Protein AF-A0A954UYA7-F1 (afdb_monomer_lite)

Secondary structure (DSSP, 8-state):
--TT--HHHHHHTTHHHHHHHHHHHHHHHHHHS-EEPPPSSSTTTTTSPPPHHHHHHHHHHHHHHHHHHHHHHHHH-S--TTS-HHHHHHHHHHHHHHHHHHHHHSPSTTS--HHHHHHHHHHT--EETT--EET-S----------S--HHHHHHHTTTT-PPEE----THHHHT--TTT-SSSSHHHHHHHHHHHHHHHHHHHHHHS-SS-------------------------------------TTS-TTBTBSTTSPPTT-TTSHHHHHHHHHHHHHHHHHTT--HHHHHHHHHHHHHHHT--TTTHHHHHHHHHHHHHHHHHH-GGGHHHHHHHHHHHHHHHHS----

pLDDT: mean 75.72, std 20.01, range [25.89, 97.38]

Structure (mmCIF, N/CA/C/O backbone):
data_AF-A0A954UYA7-F1
#
_entry.id   AF-A0A954UYA7-F1
#
loop_
_atom_site.group_PDB
_atom_site.id
_atom_site.type_symbol
_atom_site.label_atom_id
_atom_site.label_alt_id
_atom_site.label_comp_id
_atom_site.label_asym_id
_atom_site.label_entity_id
_atom_site.label_seq_id
_atom_site.pdbx_PDB_ins_code
_atom_site.Cartn_x
_atom_site.Cartn_y
_atom_site.Cartn_z
_atom_site.occupancy
_atom_site.B_iso_or_equiv
_atom_site.auth_seq_id
_atom_site.auth_comp_id
_atom_site.auth_asym_id
_atom_site.auth_atom_id
_atom_site.pdbx_PDB_model_num
ATOM 1 N N . ASP A 1 1 ? -13.187 -12.655 29.695 1.00 50.75 1 ASP A N 1
ATOM 2 C CA . ASP A 1 1 ? -12.572 -12.948 28.389 1.00 50.75 1 ASP A CA 1
ATOM 3 C C . ASP A 1 1 ? -11.067 -12.752 28.284 1.00 50.75 1 ASP A C 1
ATOM 5 O O . ASP A 1 1 ? -10.426 -13.686 27.843 1.00 50.75 1 ASP A O 1
ATOM 9 N N . LEU A 1 2 ? -10.434 -11.668 28.748 1.00 41.78 2 LEU A N 1
ATOM 10 C CA . LEU A 1 2 ? -8.983 -11.470 28.507 1.00 41.78 2 LEU A CA 1
ATOM 11 C C . LEU A 1 2 ? -8.014 -12.214 29.459 1.00 41.78 2 LEU A C 1
ATOM 13 O O . LEU A 1 2 ? -6.817 -11.950 29.445 1.00 41.78 2 LEU A O 1
ATOM 17 N N . ALA A 1 3 ? -8.502 -13.109 30.327 1.00 51.53 3 ALA A N 1
ATOM 18 C CA . ALA A 1 3 ? -7.691 -13.875 31.293 1.00 51.53 3 ALA A CA 1
ATOM 19 C C . ALA A 1 3 ? -6.676 -13.048 32.131 1.00 51.53 3 ALA A C 1
ATOM 21 O O . ALA A 1 3 ? -5.640 -13.561 32.545 1.00 51.53 3 ALA A O 1
ATOM 22 N N . GLY A 1 4 ? -6.962 -11.764 32.387 1.00 53.38 4 GLY A N 1
ATOM 23 C CA . GLY A 1 4 ? -6.074 -10.855 33.127 1.00 53.38 4 GLY A CA 1
ATOM 24 C C . GLY A 1 4 ? -4.953 -10.216 32.298 1.00 53.38 4 GLY A C 1
ATOM 25 O O . GLY A 1 4 ? -4.153 -9.468 32.853 1.00 53.38 4 GLY A O 1
ATOM 26 N N . ARG A 1 5 ? -4.896 -10.474 30.986 1.00 54.62 5 ARG A N 1
ATOM 27 C CA . ARG A 1 5 ? -3.982 -9.805 30.055 1.00 54.62 5 ARG A CA 1
ATOM 28 C C . ARG A 1 5 ? -4.578 -8.488 29.581 1.00 54.62 5 ARG A C 1
ATOM 30 O O . ARG A 1 5 ? -5.784 -8.386 29.356 1.00 54.62 5 ARG A O 1
ATOM 37 N N . MET A 1 6 ? -3.723 -7.488 29.390 1.00 55.72 6 MET A N 1
ATOM 38 C CA . MET A 1 6 ? -4.142 -6.268 28.701 1.00 55.72 6 MET A CA 1
ATOM 39 C C . MET A 1 6 ? -4.427 -6.598 27.232 1.00 55.72 6 MET A C 1
ATOM 41 O O . MET A 1 6 ? -3.701 -7.429 26.678 1.00 55.72 6 MET A O 1
ATOM 45 N N . PRO A 1 7 ? -5.409 -5.941 26.582 1.00 57.28 7 PRO A N 1
ATOM 46 C CA . PRO A 1 7 ? -5.615 -6.049 25.141 1.00 57.28 7 PRO A CA 1
ATOM 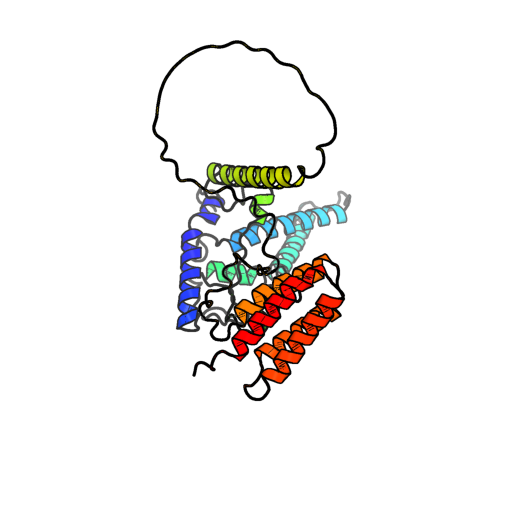47 C C . PRO A 1 7 ? -4.283 -5.974 24.396 1.00 57.28 7 PRO A C 1
ATOM 49 O O . PRO A 1 7 ? -3.926 -6.932 23.732 1.00 57.28 7 PRO A O 1
ATOM 52 N N . ARG A 1 8 ? -3.428 -4.985 24.694 1.00 65.69 8 ARG A N 1
ATOM 53 C CA . ARG A 1 8 ? -2.076 -4.860 24.121 1.00 65.69 8 ARG A CA 1
ATOM 54 C C . ARG A 1 8 ? -1.219 -6.133 24.197 1.00 65.69 8 ARG A C 1
ATOM 56 O O . ARG A 1 8 ? -0.513 -6.473 23.261 1.00 65.69 8 ARG A O 1
ATOM 63 N N . GLN A 1 9 ? -1.271 -6.875 25.299 1.00 63.69 9 GLN A N 1
ATOM 64 C CA . GLN A 1 9 ? -0.491 -8.109 25.428 1.00 63.69 9 GLN A CA 1
ATOM 65 C C . GLN A 1 9 ? -1.028 -9.218 24.521 1.00 63.69 9 GLN A C 1
ATOM 67 O O . GLN A 1 9 ? -0.264 -10.097 24.133 1.00 63.69 9 GLN A O 1
ATOM 72 N N . LEU A 1 10 ? -2.329 -9.222 24.224 1.00 62.00 10 LEU A N 1
ATOM 73 C CA . LEU A 1 10 ? -2.975 -10.102 23.243 1.00 62.00 10 LEU A CA 1
ATOM 74 C C . LEU A 1 10 ? -2.777 -9.600 21.805 1.00 62.00 10 LEU A C 1
ATOM 76 O O . LEU A 1 10 ? -2.630 -10.420 20.906 1.00 62.00 10 LEU A O 1
ATOM 80 N N . LEU A 1 11 ? -2.707 -8.281 21.619 1.00 64.50 11 LEU A N 1
ATOM 81 C CA . LEU A 1 11 ? -2.553 -7.609 20.330 1.00 64.50 11 LEU A CA 1
ATOM 82 C C . LEU A 1 11 ? -1.103 -7.652 19.809 1.00 64.50 11 LEU A C 1
ATOM 84 O O . LEU A 1 11 ? -0.895 -7.994 18.658 1.00 64.50 11 LEU A O 1
ATOM 88 N N . HIS A 1 12 ? -0.096 -7.399 20.657 1.00 66.25 12 HIS A N 1
ATOM 89 C CA . HIS A 1 12 ? 1.300 -7.187 20.226 1.00 66.25 12 HIS A CA 1
ATOM 90 C C . HIS A 1 12 ? 2.279 -8.294 20.638 1.00 66.25 12 HIS A C 1
ATOM 92 O O . HIS A 1 12 ? 3.410 -8.331 20.164 1.00 66.25 12 HIS A O 1
ATOM 98 N N . GLY A 1 13 ? 1.876 -9.223 21.514 1.00 67.75 13 GLY A N 1
ATOM 99 C CA . GLY A 1 13 ? 2.799 -10.189 22.131 1.00 67.75 13 GLY A CA 1
ATOM 100 C C . GLY A 1 13 ? 3.514 -11.142 21.161 1.00 67.75 13 GLY A C 1
ATOM 101 O O . GLY A 1 13 ? 4.443 -11.831 21.577 1.00 67.75 13 GLY A O 1
ATOM 102 N N . ALA A 1 14 ? 3.088 -11.204 19.897 1.00 73.50 14 ALA A N 1
ATOM 103 C CA . ALA A 1 14 ? 3.736 -11.993 18.853 1.00 73.50 14 ALA A CA 1
ATOM 104 C C . ALA A 1 14 ? 3.736 -11.294 17.481 1.00 73.50 14 ALA A C 1
ATOM 106 O O . ALA A 1 14 ? 3.726 -11.989 16.463 1.00 73.50 14 ALA A O 1
ATOM 107 N N . VAL A 1 15 ? 3.732 -9.955 17.438 1.00 76.50 15 VAL A N 1
ATOM 108 C CA . VAL A 1 15 ? 3.798 -9.199 16.170 1.00 76.50 15 VAL A CA 1
ATOM 109 C C . VAL A 1 15 ? 5.073 -9.558 15.409 1.00 76.50 15 VAL A C 1
ATOM 111 O O . VAL A 1 15 ? 4.968 -10.110 14.323 1.00 76.50 15 VAL A O 1
ATOM 114 N N . ASP A 1 16 ? 6.251 -9.453 16.032 1.00 78.06 16 ASP A N 1
ATOM 115 C CA . ASP A 1 16 ? 7.527 -9.815 15.388 1.00 78.06 16 ASP A CA 1
ATOM 116 C C . ASP A 1 16 ? 7.559 -11.256 14.862 1.00 78.06 16 ASP A C 1
ATOM 118 O O . ASP A 1 16 ? 8.147 -11.560 13.825 1.00 78.06 16 ASP A O 1
ATOM 122 N N . TRP A 1 17 ? 6.953 -12.185 15.604 1.00 83.62 17 TRP A N 1
ATOM 123 C CA . TRP A 1 17 ? 6.864 -13.578 15.177 1.00 83.62 17 TRP A CA 1
ATOM 124 C C . TRP A 1 17 ? 5.920 -13.740 13.982 1.00 83.62 17 TRP A C 1
ATOM 126 O O . TRP A 1 17 ? 6.235 -14.491 13.059 1.00 83.62 17 TRP A O 1
ATOM 136 N N . SER A 1 18 ? 4.789 -13.033 13.988 1.00 83.94 18 SER A N 1
ATOM 137 C CA . SER A 1 18 ? 3.817 -13.043 12.894 1.00 83.94 18 SER A CA 1
ATOM 138 C C . SER A 1 18 ? 4.427 -12.441 11.629 1.00 83.94 18 SER A C 1
ATOM 140 O O . SER A 1 18 ? 4.369 -13.081 10.579 1.00 83.94 18 SER A O 1
ATOM 142 N N . ASP A 1 19 ? 5.100 -11.296 11.758 1.00 84.44 19 ASP A N 1
ATOM 143 C CA . ASP A 1 19 ? 5.785 -10.592 10.672 1.00 84.44 19 ASP A CA 1
ATOM 144 C C . ASP A 1 19 ? 6.860 -11.490 10.043 1.00 84.44 19 ASP A C 1
ATOM 146 O O . ASP A 1 19 ? 6.887 -11.663 8.828 1.00 84.44 19 ASP A O 1
ATOM 150 N N . ARG A 1 20 ? 7.668 -12.189 10.854 1.00 87.44 20 ARG A N 1
ATOM 151 C CA . ARG A 1 20 ? 8.670 -13.149 10.349 1.00 87.44 20 ARG A CA 1
ATOM 152 C C . ARG A 1 20 ? 8.070 -14.338 9.602 1.00 87.44 20 ARG A C 1
ATOM 154 O O . ARG A 1 20 ? 8.695 -14.861 8.680 1.00 87.44 20 ARG A O 1
ATOM 161 N N . ILE A 1 21 ? 6.891 -14.822 10.001 1.00 89.19 21 ILE A N 1
ATOM 162 C CA . ILE A 1 21 ? 6.213 -15.896 9.255 1.00 89.19 21 ILE A CA 1
ATOM 163 C C . ILE A 1 21 ? 5.724 -15.370 7.910 1.00 89.19 21 ILE A C 1
ATOM 165 O O . ILE A 1 21 ? 5.899 -16.053 6.900 1.00 89.19 21 ILE A O 1
ATOM 169 N N . ILE A 1 22 ? 5.140 -14.172 7.896 1.00 90.38 22 ILE A N 1
ATOM 170 C CA . ILE A 1 22 ? 4.670 -13.517 6.675 1.00 90.38 22 ILE A CA 1
ATOM 171 C C . ILE A 1 22 ? 5.853 -13.259 5.731 1.00 90.38 22 ILE A C 1
ATOM 173 O O .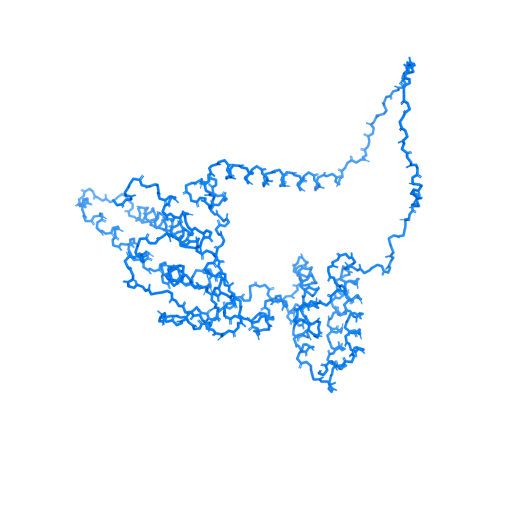 ILE A 1 22 ? 5.792 -13.647 4.568 1.00 90.38 22 ILE A O 1
ATOM 177 N N . GLU A 1 23 ? 6.969 -12.729 6.228 1.00 89.69 23 GLU A N 1
ATOM 178 C CA . GLU A 1 23 ? 8.210 -12.542 5.464 1.00 89.69 23 GLU A CA 1
ATOM 179 C C . GLU A 1 23 ? 8.740 -13.878 4.911 1.00 89.69 23 GLU A C 1
ATOM 181 O O . GLU A 1 23 ? 9.060 -14.007 3.728 1.00 89.69 23 GLU A O 1
ATOM 186 N N . GLY A 1 24 ? 8.752 -14.937 5.728 1.00 90.56 24 GLY A N 1
ATOM 187 C CA . GLY A 1 24 ? 9.129 -16.279 5.279 1.00 90.56 24 GLY A CA 1
ATOM 188 C C . GLY A 1 24 ? 8.231 -16.820 4.157 1.00 90.56 24 GLY A C 1
ATOM 189 O O . GLY A 1 24 ? 8.709 -17.501 3.246 1.00 90.56 24 GLY A O 1
ATOM 190 N N . GLN A 1 25 ? 6.937 -16.498 4.190 1.00 91.88 25 GLN A N 1
ATOM 191 C CA . GLN A 1 25 ? 5.976 -16.829 3.135 1.00 91.88 25 GLN A CA 1
ATOM 192 C C . GLN A 1 25 ? 6.249 -16.042 1.848 1.00 91.88 25 GLN A C 1
ATOM 194 O O . GLN A 1 25 ? 6.237 -16.643 0.775 1.00 91.88 25 GLN A O 1
ATOM 199 N N . GLN A 1 26 ? 6.564 -14.746 1.948 1.00 90.94 26 GLN A N 1
ATOM 200 C CA . GLN A 1 26 ? 6.975 -13.918 0.807 1.00 90.94 26 GLN A CA 1
ATOM 201 C C . GLN A 1 26 ? 8.235 -14.493 0.148 1.00 90.94 26 GLN A C 1
ATOM 203 O O . GLN A 1 26 ? 8.253 -14.748 -1.057 1.00 90.94 26 GLN A O 1
ATOM 208 N N . HIS A 1 27 ? 9.259 -14.821 0.943 1.00 88.75 27 HIS A N 1
ATOM 209 C CA . HIS A 1 27 ? 10.464 -15.480 0.440 1.00 88.75 27 HIS A CA 1
ATOM 210 C C . HIS A 1 27 ? 10.151 -16.801 -0.259 1.00 88.75 27 HIS A C 1
ATOM 212 O O . HIS A 1 27 ? 10.642 -17.043 -1.359 1.00 88.75 27 HIS A O 1
ATOM 218 N N . ARG A 1 28 ? 9.315 -17.657 0.340 1.00 87.81 28 ARG A N 1
ATOM 219 C CA . ARG A 1 28 ? 8.910 -18.925 -0.281 1.00 87.81 28 ARG A CA 1
ATOM 220 C C . ARG A 1 28 ? 8.178 -18.702 -1.602 1.00 87.81 28 ARG A C 1
ATOM 222 O O . ARG A 1 28 ? 8.423 -19.450 -2.552 1.00 87.81 28 ARG A O 1
ATOM 229 N N . PHE A 1 29 ? 7.310 -17.698 -1.674 1.00 89.81 29 PHE A N 1
ATOM 230 C CA . PHE A 1 29 ? 6.580 -17.363 -2.890 1.00 89.81 29 PHE A CA 1
ATOM 231 C C . PHE A 1 29 ? 7.532 -17.049 -4.045 1.00 89.81 29 PHE A C 1
ATOM 233 O O . PHE A 1 29 ? 7.352 -17.590 -5.128 1.00 89.81 29 PHE A O 1
ATOM 240 N N . HIS A 1 30 ? 8.611 -16.301 -3.806 1.00 85.25 30 HIS A N 1
ATOM 241 C CA . HIS A 1 30 ? 9.597 -16.001 -4.851 1.00 85.25 30 HIS A CA 1
ATOM 242 C C . HIS A 1 30 ? 10.280 -17.239 -5.461 1.00 85.25 30 HIS A C 1
ATOM 244 O O . HIS A 1 30 ? 10.798 -17.158 -6.571 1.00 85.25 30 HIS A O 1
ATOM 250 N N . TYR A 1 31 ? 10.278 -18.385 -4.772 1.00 86.00 31 TYR A N 1
ATOM 251 C CA . TYR A 1 31 ? 10.864 -19.631 -5.282 1.00 86.00 31 TYR A CA 1
ATOM 252 C C . TYR A 1 31 ? 9.842 -20.653 -5.778 1.00 86.00 31 TYR A C 1
ATOM 254 O O . TYR A 1 31 ? 10.193 -21.537 -6.558 1.00 86.00 31 TYR A O 1
ATOM 262 N N . THR A 1 32 ? 8.612 -20.597 -5.273 1.00 87.56 32 THR A N 1
ATOM 263 C CA . THR A 1 32 ? 7.603 -21.650 -5.485 1.00 87.56 32 THR A CA 1
ATOM 264 C C . THR A 1 32 ? 6.332 -21.150 -6.153 1.00 87.56 32 THR A C 1
ATOM 266 O O . THR A 1 32 ? 5.523 -21.974 -6.565 1.00 87.56 32 THR A O 1
ATOM 269 N N . GLU A 1 33 ? 6.149 -19.829 -6.230 1.00 87.31 33 GLU A N 1
ATOM 270 C CA . GLU A 1 33 ? 4.929 -19.151 -6.684 1.00 87.31 33 GLU A CA 1
ATOM 271 C C . GLU A 1 33 ? 3.674 -19.592 -5.909 1.00 87.31 33 GLU A C 1
ATOM 273 O O . GLU A 1 33 ? 2.549 -19.503 -6.397 1.00 87.31 33 GLU A O 1
ATOM 278 N N . GLN A 1 34 ? 3.861 -20.082 -4.677 1.00 88.75 34 GLN A N 1
ATOM 279 C CA . GLN A 1 34 ? 2.793 -20.616 -3.838 1.00 88.75 34 GLN A CA 1
ATOM 280 C C . GLN A 1 34 ? 2.763 -19.943 -2.467 1.00 88.75 34 GLN A C 1
ATOM 282 O O . GLN A 1 34 ? 3.742 -19.954 -1.712 1.00 88.75 34 GLN A O 1
ATOM 287 N N . LEU A 1 35 ? 1.590 -19.410 -2.124 1.00 91.56 35 LEU A N 1
ATOM 288 C CA . LEU A 1 35 ? 1.222 -19.043 -0.762 1.00 91.56 35 LEU A CA 1
ATOM 289 C C . LEU A 1 35 ? 0.297 -20.111 -0.195 1.00 91.56 35 LEU A C 1
ATOM 291 O O . LEU A 1 35 ? -0.668 -20.508 -0.843 1.00 91.56 35 LEU A O 1
ATOM 295 N N . ILE A 1 36 ? 0.585 -20.552 1.027 1.00 91.62 36 ILE A N 1
ATOM 296 C CA . ILE A 1 36 ? -0.212 -21.561 1.728 1.00 91.62 36 ILE A CA 1
ATOM 297 C C . ILE A 1 36 ? -0.582 -20.980 3.080 1.00 91.62 36 ILE A C 1
ATOM 299 O O . ILE A 1 36 ? 0.301 -20.724 3.908 1.00 91.62 36 ILE A O 1
ATOM 303 N N . ALA A 1 37 ? -1.879 -20.785 3.274 1.00 91.38 37 ALA A N 1
ATOM 304 C CA . ALA A 1 37 ? -2.466 -20.323 4.513 1.00 91.38 37 ALA A CA 1
ATOM 305 C C . ALA A 1 37 ? -2.292 -21.365 5.622 1.00 91.38 37 ALA A C 1
ATOM 307 O O . ALA A 1 37 ? -2.457 -22.568 5.400 1.00 91.38 37 ALA A O 1
ATOM 308 N N . LEU A 1 38 ? -2.010 -20.907 6.846 1.00 87.62 38 LEU A N 1
ATOM 309 C CA . LEU A 1 38 ? -2.110 -21.780 8.019 1.00 87.62 38 LEU A CA 1
ATOM 310 C C . LEU A 1 38 ? -3.541 -22.324 8.153 1.00 87.62 38 LEU A C 1
ATOM 312 O O . LEU A 1 38 ? -4.460 -21.659 7.704 1.00 87.62 38 LEU A O 1
ATOM 316 N N . PRO A 1 39 ? -3.785 -23.503 8.739 1.00 84.88 39 PRO A N 1
ATOM 317 C CA . PRO A 1 39 ? -5.148 -23.999 8.941 1.00 84.88 39 PRO A CA 1
ATOM 318 C C . PRO A 1 39 ? -5.982 -23.086 9.861 1.00 84.88 39 PRO A C 1
ATOM 320 O O . PRO A 1 39 ? -5.469 -22.589 10.860 1.00 84.88 39 PRO A O 1
ATOM 323 N N . ASP A 1 40 ? -7.272 -22.922 9.563 1.00 77.69 40 ASP A N 1
ATOM 324 C CA . ASP A 1 40 ? -8.247 -22.148 10.358 1.00 77.69 40 ASP A CA 1
ATOM 325 C C . ASP A 1 40 ? -8.869 -22.933 11.526 1.00 77.69 40 ASP A C 1
ATOM 327 O O . ASP A 1 40 ? -9.341 -22.343 12.489 1.00 77.69 40 ASP A O 1
ATOM 331 N N . GLY A 1 41 ? -8.858 -24.267 11.479 1.00 69.25 41 GLY A N 1
ATOM 332 C CA . GLY A 1 41 ? -9.479 -25.122 12.502 1.00 69.25 41 GLY A CA 1
ATOM 333 C C . GLY A 1 41 ? -8.601 -25.480 13.711 1.00 69.25 41 GLY A C 1
ATOM 334 O O . GLY A 1 41 ? -8.960 -26.374 14.479 1.00 69.25 41 GLY A O 1
ATOM 335 N N . GLY A 1 42 ? -7.418 -24.877 13.855 1.00 64.50 42 GLY A N 1
ATOM 336 C CA . GLY A 1 42 ? -6.514 -25.154 14.977 1.00 64.50 42 GLY A CA 1
ATOM 337 C C . GLY A 1 42 ? -7.024 -24.554 16.290 1.00 64.50 42 GLY A C 1
ATOM 338 O O . GLY A 1 42 ? -7.570 -23.457 16.290 1.00 64.50 42 GLY A O 1
ATOM 339 N N . ALA A 1 43 ? -6.785 -25.230 17.423 1.00 56.94 43 ALA A N 1
ATOM 340 C CA . ALA A 1 43 ? -7.179 -24.749 18.759 1.00 56.94 43 ALA A CA 1
ATOM 341 C C . ALA A 1 43 ? -6.625 -23.352 19.108 1.00 56.94 43 ALA A C 1
ATOM 343 O O . ALA A 1 43 ? -7.161 -22.684 19.986 1.00 56.94 43 ALA A O 1
ATOM 344 N N . ASP A 1 44 ? -5.581 -22.920 18.399 1.00 64.62 44 ASP A N 1
ATOM 345 C CA . ASP A 1 44 ? -4.908 -21.648 18.614 1.00 64.62 44 ASP A CA 1
ATOM 346 C C . ASP A 1 44 ? -5.352 -20.543 17.639 1.00 64.62 44 ASP A C 1
ATOM 348 O O . ASP A 1 44 ? -4.889 -19.423 17.802 1.00 64.62 44 ASP A O 1
ATOM 352 N N . PHE A 1 45 ? -6.215 -20.802 16.641 1.00 65.94 45 PHE A N 1
ATOM 353 C CA . PHE A 1 45 ? -6.593 -19.795 15.628 1.00 65.94 45 PHE A CA 1
ATOM 354 C C . PHE A 1 45 ? -7.378 -18.626 16.245 1.00 65.94 45 PHE A C 1
ATOM 356 O O . PHE A 1 45 ? -6.965 -17.468 16.137 1.00 65.94 45 PHE A O 1
ATOM 363 N N . ASP A 1 46 ? -8.442 -18.943 16.989 1.00 64.94 46 ASP A N 1
ATOM 364 C CA . ASP A 1 46 ? -9.298 -17.957 17.667 1.00 64.94 46 ASP A CA 1
ATOM 365 C C . ASP A 1 46 ? -8.559 -17.201 18.780 1.00 64.94 46 ASP A C 1
ATOM 367 O O . ASP A 1 46 ? -8.888 -16.063 19.114 1.00 64.94 46 ASP A O 1
ATOM 371 N N . THR A 1 47 ? -7.542 -17.833 19.372 1.00 69.56 47 THR A N 1
ATOM 372 C CA . THR A 1 47 ? -6.751 -17.264 20.470 1.00 69.56 47 THR A CA 1
ATOM 373 C C . THR A 1 47 ? -5.375 -16.773 20.032 1.00 69.56 47 THR A C 1
ATOM 375 O O . THR A 1 47 ? -4.569 -16.382 20.883 1.00 69.56 47 THR A O 1
ATOM 378 N N . ALA A 1 48 ? -5.080 -16.806 18.729 1.00 72.75 48 ALA A N 1
ATOM 379 C CA . ALA A 1 48 ? -3.805 -16.347 18.206 1.00 72.75 48 ALA A CA 1
ATOM 380 C C . ALA A 1 48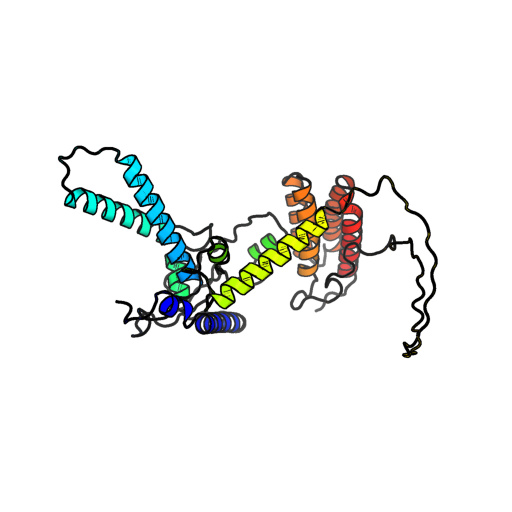 ? -3.638 -14.852 18.521 1.00 72.75 48 ALA A C 1
ATOM 382 O O . ALA A 1 48 ? -4.624 -14.108 18.549 1.00 72.75 48 ALA A O 1
ATOM 383 N N . PRO A 1 49 ? -2.405 -14.381 18.752 1.00 77.12 49 PRO A N 1
ATOM 384 C CA . PRO A 1 49 ? -2.140 -12.951 18.833 1.00 77.12 49 PRO A CA 1
ATOM 385 C C . PRO A 1 49 ? -2.573 -12.246 17.544 1.00 77.12 49 PRO A C 1
ATOM 387 O O . PRO A 1 49 ? -2.465 -12.837 16.464 1.00 77.12 49 PRO A O 1
ATOM 390 N N . MET A 1 50 ? -3.055 -11.009 17.645 1.00 81.00 50 MET A N 1
ATOM 391 C CA . MET A 1 50 ? -3.417 -10.245 16.447 1.00 81.00 50 MET A CA 1
ATOM 392 C C . MET A 1 50 ? -2.177 -9.934 15.604 1.00 81.00 50 MET A C 1
ATOM 394 O O . MET A 1 50 ? -1.064 -9.832 16.124 1.00 81.00 50 MET A O 1
ATOM 398 N N . GLY A 1 51 ? -2.367 -9.862 14.287 1.00 81.31 51 GLY A N 1
ATOM 399 C CA . GLY A 1 51 ? -1.365 -9.278 13.390 1.00 81.31 51 GLY A CA 1
ATOM 400 C C . GLY A 1 51 ? -1.413 -7.751 13.439 1.00 81.31 51 GLY A C 1
ATOM 401 O O . GLY A 1 51 ? -2.377 -7.182 13.947 1.00 81.31 51 GLY A O 1
ATOM 402 N N . ARG A 1 52 ? -0.398 -7.089 12.881 1.00 83.94 52 ARG A N 1
ATOM 403 C CA . ARG A 1 52 ? -0.318 -5.624 12.822 1.00 83.94 52 ARG A CA 1
ATOM 404 C C . ARG A 1 52 ? -1.550 -5.004 12.164 1.00 83.94 52 ARG A C 1
ATOM 406 O O . ARG A 1 52 ? -2.211 -4.163 12.763 1.00 83.94 52 ARG A O 1
ATOM 413 N N . GLU A 1 53 ? -1.903 -5.465 10.971 1.00 87.12 53 GLU A N 1
ATOM 414 C CA . GLU A 1 53 ? -3.021 -4.901 10.216 1.00 87.12 53 GLU A CA 1
ATOM 415 C C . GLU A 1 53 ? -4.356 -5.184 10.908 1.00 87.12 53 GLU A C 1
ATOM 417 O O . GLU A 1 53 ? -5.253 -4.354 10.891 1.00 87.12 53 GLU A O 1
ATOM 422 N N . GLU A 1 54 ? -4.488 -6.317 11.597 1.00 87.19 54 GLU A N 1
ATOM 423 C CA . GLU A 1 54 ? -5.683 -6.602 12.391 1.00 87.19 54 GLU A CA 1
ATOM 424 C C . GLU A 1 54 ? -5.862 -5.613 13.555 1.00 87.19 54 GLU A C 1
ATOM 426 O O . GLU A 1 54 ? -6.989 -5.199 13.826 1.00 87.19 54 GLU A O 1
ATOM 431 N N . VAL A 1 55 ? -4.774 -5.191 14.213 1.00 85.12 55 VAL A N 1
ATOM 432 C CA . VAL A 1 55 ? -4.825 -4.133 15.240 1.00 85.12 55 VAL A CA 1
ATOM 433 C C . VAL A 1 55 ? -5.279 -2.812 14.628 1.00 85.12 55 VAL A C 1
ATOM 435 O O . VAL A 1 55 ? -6.156 -2.154 15.189 1.00 85.12 55 VAL A O 1
ATOM 438 N N . VAL A 1 56 ? -4.718 -2.457 13.470 1.00 87.62 56 VAL A N 1
ATOM 439 C CA . VAL A 1 56 ? -5.097 -1.259 12.714 1.00 87.62 56 VAL A CA 1
ATOM 440 C C . VAL A 1 56 ? -6.588 -1.276 12.379 1.00 87.62 56 VAL A C 1
ATOM 442 O O . VAL A 1 56 ? -7.320 -0.367 12.765 1.00 87.62 56 VAL A O 1
ATOM 445 N N . PHE A 1 57 ? -7.075 -2.347 11.752 1.00 89.94 57 PHE A N 1
ATOM 446 C CA . PHE A 1 57 ? -8.483 -2.446 11.377 1.00 89.94 57 PHE A CA 1
ATOM 447 C C . PHE A 1 57 ? -9.409 -2.451 12.589 1.00 89.94 57 PHE A C 1
ATOM 449 O O . PHE A 1 57 ? -10.496 -1.883 12.528 1.00 89.94 57 PHE A O 1
ATOM 456 N N . TYR A 1 58 ? -9.000 -3.062 13.702 1.00 87.62 58 TYR A N 1
ATOM 457 C CA . TYR A 1 58 ? -9.780 -3.013 14.932 1.00 87.62 58 TYR A CA 1
ATOM 458 C C . TYR A 1 58 ? -9.906 -1.580 15.471 1.00 87.62 58 TYR A C 1
ATOM 460 O O . TYR A 1 58 ? -10.994 -1.175 15.891 1.00 87.62 58 TYR A O 1
ATOM 468 N N . PHE A 1 59 ? -8.820 -0.806 15.441 1.00 87.56 59 PHE A N 1
ATOM 469 C CA . PHE A 1 59 ? -8.833 0.604 15.819 1.00 87.56 59 PHE A CA 1
ATOM 470 C C . PHE A 1 59 ? -9.752 1.428 14.907 1.00 87.56 59 PHE A C 1
ATOM 472 O O . PHE A 1 59 ? -10.662 2.102 15.400 1.00 87.56 59 PHE A O 1
ATOM 479 N N . ASP A 1 60 ? -9.585 1.313 13.589 1.00 90.81 60 ASP A N 1
ATOM 480 C CA . ASP A 1 60 ? -10.372 2.078 12.618 1.00 90.81 60 ASP A CA 1
ATOM 481 C C . ASP A 1 60 ? -11.860 1.702 12.660 1.00 90.81 60 ASP A C 1
ATOM 483 O O . ASP A 1 60 ? -12.729 2.577 12.594 1.00 90.81 60 ASP A O 1
ATOM 487 N N . LEU A 1 61 ? -12.179 0.420 12.874 1.00 92.25 61 LEU A N 1
ATOM 488 C CA . LEU A 1 61 ? -13.552 -0.036 13.079 1.00 92.25 61 LEU A CA 1
ATOM 489 C C . LEU A 1 61 ? -14.168 0.584 14.338 1.00 92.25 61 LEU A C 1
ATOM 491 O O . LEU A 1 61 ? -15.314 1.034 14.298 1.00 92.25 61 LEU A O 1
ATOM 495 N N . CYS A 1 62 ? -13.431 0.638 15.454 1.00 90.81 62 CYS A N 1
ATOM 496 C CA . CYS A 1 62 ? -13.927 1.273 16.677 1.00 90.81 62 CYS A CA 1
ATOM 497 C C . CYS A 1 62 ? -14.305 2.736 16.424 1.00 90.81 62 CYS A C 1
ATOM 499 O O . CYS A 1 62 ? -15.389 3.161 16.827 1.00 90.81 62 CYS A O 1
ATOM 501 N N . ARG A 1 63 ? -13.453 3.487 15.717 1.00 91.19 63 ARG A N 1
ATOM 502 C CA . ARG A 1 63 ? -13.729 4.884 15.353 1.00 91.19 63 ARG A CA 1
ATOM 503 C C . ARG A 1 63 ? -14.950 4.998 14.450 1.00 91.19 63 ARG A C 1
ATOM 505 O O . ARG A 1 63 ? -15.867 5.747 14.771 1.00 91.19 63 ARG A O 1
ATOM 512 N N . ALA A 1 64 ? -15.018 4.187 13.395 1.00 94.38 64 ALA A N 1
ATOM 513 C CA . ALA A 1 64 ? -16.147 4.177 12.471 1.00 94.38 64 ALA A CA 1
ATOM 514 C C . ALA A 1 64 ? -17.483 3.896 13.184 1.00 94.38 64 ALA A C 1
ATOM 516 O O . ALA A 1 64 ? -18.491 4.547 12.905 1.00 94.38 64 ALA A O 1
ATOM 517 N N . LEU A 1 65 ? -17.499 2.960 14.139 1.00 95.94 65 LEU A N 1
ATOM 518 C CA . LEU A 1 65 ? -18.693 2.635 14.923 1.00 95.94 65 LEU A CA 1
ATOM 519 C C . LEU A 1 65 ? -19.061 3.733 15.925 1.00 95.94 65 LEU A C 1
ATOM 521 O O . LEU A 1 65 ? -20.248 4.022 16.090 1.00 95.94 65 LEU A O 1
ATOM 525 N N . ILE A 1 66 ? -18.077 4.350 16.585 1.00 94.38 66 ILE A N 1
ATOM 526 C CA . ILE A 1 66 ? -18.304 5.483 17.492 1.00 94.38 66 ILE A CA 1
ATOM 527 C C . ILE A 1 66 ? -18.890 6.663 16.715 1.00 94.38 66 ILE A C 1
ATOM 529 O O . ILE A 1 66 ? -19.922 7.200 17.120 1.00 94.38 66 ILE A O 1
ATOM 533 N N . ASP A 1 67 ? -18.299 7.010 15.573 1.00 96.00 67 ASP A N 1
ATOM 534 C CA . ASP A 1 67 ? -18.758 8.102 14.717 1.00 96.00 67 ASP A CA 1
ATOM 535 C C . ASP A 1 67 ? -20.162 7.830 14.175 1.00 96.00 67 ASP A C 1
ATOM 537 O O . ASP A 1 67 ? -21.053 8.678 14.283 1.00 96.00 67 ASP A O 1
ATOM 541 N N . ALA A 1 68 ? -20.415 6.623 13.660 1.00 96.44 68 ALA A N 1
ATOM 542 C CA . ALA A 1 68 ? -21.738 6.237 13.184 1.00 96.44 68 ALA A CA 1
ATOM 543 C C . ALA A 1 68 ? -22.780 6.261 14.311 1.00 96.44 68 ALA A C 1
ATOM 545 O O . ALA A 1 68 ? -23.892 6.758 14.118 1.00 96.44 68 ALA A O 1
ATOM 546 N N . GLY A 1 69 ? -22.431 5.760 15.498 1.00 94.44 69 GLY A N 1
ATOM 547 C CA . GLY A 1 69 ? -23.303 5.771 16.669 1.00 94.44 69 GLY A CA 1
ATOM 548 C C . GLY A 1 69 ? -23.607 7.188 17.150 1.00 94.44 69 GLY A C 1
ATOM 549 O O . GLY A 1 69 ? -24.757 7.497 17.470 1.00 94.44 69 GLY A O 1
ATOM 550 N N . TRP A 1 70 ? -22.615 8.076 17.137 1.00 93.44 70 TRP A N 1
ATOM 551 C CA . TRP A 1 70 ? -22.785 9.488 17.465 1.00 93.44 70 TRP A CA 1
ATOM 552 C C . TRP A 1 70 ? -23.700 10.195 16.463 1.00 93.44 70 TRP A C 1
ATOM 554 O O . TRP A 1 70 ? -24.669 10.853 16.853 1.00 93.44 70 TRP A O 1
ATOM 564 N N . MET A 1 71 ? -23.465 9.989 15.166 1.00 93.50 71 MET A N 1
ATOM 565 C CA . MET A 1 71 ? -24.306 10.528 14.097 1.00 93.50 71 MET A CA 1
ATOM 566 C C . MET A 1 71 ? -25.737 9.998 14.170 1.00 93.50 71 MET A C 1
ATOM 568 O O . MET A 1 71 ? -26.688 10.758 13.982 1.00 93.50 71 MET A O 1
ATOM 572 N N . TRP A 1 72 ? -25.906 8.719 14.509 1.00 92.38 72 TRP A N 1
ATOM 573 C CA . TRP A 1 72 ? -27.215 8.142 14.782 1.00 92.38 72 TRP A CA 1
ATOM 574 C C . TRP A 1 72 ? -27.896 8.872 15.943 1.00 92.38 72 TRP A C 1
ATOM 576 O O . TRP A 1 72 ? -29.030 9.317 15.783 1.00 92.38 72 TRP A O 1
ATOM 586 N N . CYS A 1 73 ? -27.203 9.082 17.070 1.00 87.44 73 CYS A N 1
ATOM 587 C CA . CYS A 1 73 ? -27.744 9.811 18.225 1.00 87.44 73 CYS A CA 1
ATOM 588 C C . CYS A 1 73 ? -28.201 11.229 17.855 1.00 87.44 73 CYS A C 1
ATOM 590 O O . CYS A 1 73 ? -29.298 11.634 18.241 1.00 87.44 73 CYS A O 1
ATOM 592 N N . ILE A 1 74 ? -27.406 11.962 17.067 1.00 88.81 74 ILE A N 1
ATOM 593 C CA . ILE A 1 74 ? -27.769 13.298 16.572 1.00 88.81 74 ILE A CA 1
ATOM 594 C C . ILE A 1 74 ? -29.025 13.230 15.698 1.00 88.81 74 ILE A C 1
ATOM 596 O O . ILE A 1 74 ? -29.958 14.010 15.897 1.00 88.81 74 ILE A O 1
ATOM 600 N N . ALA A 1 75 ? -29.069 12.293 14.747 1.00 87.12 75 ALA A N 1
ATOM 601 C CA . ALA A 1 75 ? -30.185 12.144 13.814 1.00 87.12 75 ALA A CA 1
ATOM 602 C C . ALA A 1 75 ? -31.501 11.780 14.515 1.00 87.12 75 ALA A C 1
ATOM 604 O O . ALA A 1 75 ? -32.578 12.119 14.023 1.00 87.12 75 ALA A O 1
ATOM 605 N N . GLN A 1 76 ? -31.427 11.116 15.670 1.00 81.56 76 GLN A N 1
ATOM 606 C CA . GLN A 1 76 ? -32.605 10.797 16.468 1.00 81.56 76 GLN A CA 1
ATOM 607 C C . GLN A 1 76 ? -33.200 12.002 17.220 1.00 81.56 76 GLN A C 1
ATOM 609 O O . GLN A 1 76 ? -34.386 11.961 17.549 1.00 81.56 76 GLN A O 1
ATOM 614 N N . GLY A 1 77 ? -32.434 13.073 17.463 1.00 74.62 77 GLY A N 1
ATOM 615 C CA . GLY A 1 77 ? -32.892 14.265 18.189 1.00 74.62 77 GLY A CA 1
ATOM 616 C C . GLY A 1 77 ? -33.425 13.982 19.608 1.00 74.62 77 GLY A C 1
ATOM 617 O O . GLY A 1 77 ? -33.124 12.955 20.218 1.00 74.62 77 GLY A O 1
ATOM 618 N N . GLU A 1 78 ? -34.254 14.888 20.148 1.00 67.25 78 GLU A N 1
ATOM 619 C CA . GLU A 1 78 ? -35.018 14.650 21.386 1.00 67.25 78 GLU A CA 1
ATOM 620 C C . GLU A 1 78 ? -36.206 13.712 21.100 1.00 67.25 78 GLU A C 1
ATOM 622 O O . GLU A 1 78 ? -37.325 14.145 20.811 1.00 67.25 78 GLU A O 1
ATOM 627 N N . ARG A 1 79 ? -35.970 12.396 21.150 1.00 65.31 79 ARG A N 1
ATOM 628 C CA . ARG A 1 79 ? -37.039 11.391 21.029 1.00 65.31 79 ARG A CA 1
ATOM 629 C C . ARG A 1 79 ? -38.062 11.565 22.180 1.00 65.31 79 ARG A C 1
ATOM 631 O O . ARG A 1 79 ? -37.662 11.754 23.331 1.00 65.31 79 ARG A O 1
ATOM 638 N N . PRO A 1 80 ? -39.384 11.464 21.926 1.00 55.47 80 PRO A N 1
ATOM 639 C CA . PRO A 1 80 ? -40.394 11.525 22.983 1.00 55.47 80 PRO A CA 1
ATOM 640 C C . PRO A 1 80 ? -40.160 10.433 24.038 1.00 55.47 80 PRO A C 1
ATOM 642 O O . PRO A 1 80 ? -39.908 9.284 23.683 1.00 55.47 80 PRO A O 1
ATOM 645 N N . ALA A 1 81 ? -40.353 10.753 25.324 1.00 59.28 81 ALA A N 1
ATOM 646 C CA . ALA A 1 81 ? -40.143 9.866 26.487 1.00 59.28 81 ALA A CA 1
ATOM 647 C C . ALA A 1 81 ? -40.941 8.535 26.491 1.00 59.28 81 ALA A C 1
ATOM 649 O O . ALA A 1 81 ? -40.893 7.776 27.454 1.00 59.28 81 ALA A O 1
ATOM 650 N N . GLN A 1 82 ? -41.718 8.270 25.440 1.00 57.22 82 GLN A N 1
ATOM 651 C CA . GLN A 1 82 ? -42.593 7.111 25.270 1.00 57.22 82 GLN A CA 1
ATOM 652 C C . GLN A 1 82 ? -41.895 5.939 24.563 1.00 57.22 82 GLN A C 1
ATOM 654 O O . GLN A 1 82 ? -42.447 4.840 24.515 1.00 57.22 82 GLN A O 1
ATOM 659 N N . TRP A 1 83 ? -40.698 6.150 24.012 1.00 59.75 83 TRP A N 1
ATOM 660 C CA . TRP A 1 83 ? -39.869 5.063 23.505 1.00 59.75 83 TRP A CA 1
ATOM 661 C C . TRP A 1 83 ? -39.145 4.362 24.650 1.00 59.75 83 TRP A C 1
ATOM 663 O O . TRP A 1 83 ? -38.420 4.976 25.429 1.00 59.75 83 TRP A O 1
ATOM 673 N N . GLY A 1 84 ? -39.389 3.056 24.771 1.00 65.94 84 GLY A N 1
ATOM 674 C CA . GLY A 1 84 ? -38.733 2.221 25.766 1.00 65.94 84 GLY A CA 1
ATOM 675 C C . GLY A 1 84 ? -37.222 2.201 25.541 1.00 65.94 84 GLY A C 1
ATOM 676 O O . GLY A 1 84 ? -36.736 2.135 24.410 1.00 65.94 84 GLY A O 1
ATOM 677 N N . GLN A 1 85 ? -36.465 2.236 26.633 1.00 65.75 85 GLN A N 1
ATOM 678 C CA . GLN A 1 85 ? -35.003 2.220 26.595 1.00 65.75 85 GLN A CA 1
ATOM 679 C C . GLN A 1 85 ? -34.457 0.950 25.901 1.00 65.75 85 GLN A C 1
ATOM 681 O O . GLN A 1 85 ? -33.478 1.023 25.163 1.00 65.75 85 GLN A O 1
ATOM 686 N N . GLU A 1 86 ? -35.143 -0.192 26.050 1.00 71.56 86 GLU A N 1
ATOM 687 C CA . GLU A 1 86 ? -34.786 -1.469 25.403 1.00 71.56 86 GLU A CA 1
ATOM 688 C C . GLU A 1 86 ? -34.980 -1.479 23.877 1.00 71.56 86 GLU A C 1
ATOM 690 O O . GLU A 1 86 ? -34.160 -2.066 23.166 1.00 71.56 86 GLU A O 1
ATOM 695 N N . SER A 1 87 ? -36.026 -0.827 23.347 1.00 78.00 87 SER A N 1
ATOM 696 C CA . SER A 1 87 ? -36.252 -0.786 21.892 1.00 78.00 87 SER A CA 1
ATOM 697 C C . SER A 1 87 ? -35.222 0.108 21.206 1.00 78.00 87 SER A C 1
ATOM 699 O O . SER A 1 87 ? -34.665 -0.268 20.182 1.00 78.00 87 SER A O 1
ATOM 701 N N . THR A 1 88 ? -34.889 1.238 21.834 1.00 81.88 88 THR A N 1
ATOM 702 C CA . THR A 1 88 ? -33.884 2.189 21.335 1.00 81.88 88 THR A CA 1
ATOM 703 C C . THR A 1 88 ? -32.482 1.575 21.320 1.00 81.88 88 THR A C 1
ATOM 705 O O . THR A 1 88 ? -31.758 1.712 20.340 1.00 81.88 88 THR A O 1
ATOM 708 N N . HIS A 1 89 ? -32.112 0.846 22.378 1.00 86.00 89 HIS A N 1
ATOM 709 C CA . HIS A 1 89 ? -30.846 0.113 22.422 1.00 86.00 89 HIS A CA 1
ATOM 710 C C . HIS A 1 89 ? -30.766 -0.949 21.317 1.00 86.00 89 HIS A C 1
ATOM 712 O O . HIS A 1 89 ? -29.759 -1.049 20.623 1.00 86.00 89 HIS A O 1
ATOM 718 N N . SER A 1 90 ? -31.839 -1.720 21.120 1.00 88.94 90 SER A N 1
ATOM 719 C CA . SER A 1 90 ? -31.879 -2.767 20.092 1.00 88.94 90 SER A CA 1
ATOM 720 C C . SER A 1 90 ? -31.793 -2.195 18.672 1.00 88.94 90 SER A C 1
ATOM 722 O O . SER A 1 90 ? -31.105 -2.770 17.832 1.00 88.94 90 SER A O 1
ATOM 724 N N . GLU A 1 91 ? -32.440 -1.053 18.411 1.00 90.38 91 GLU A N 1
ATOM 725 C CA . GLU A 1 91 ? -32.336 -0.321 17.140 1.00 90.38 91 GLU A CA 1
ATOM 726 C C . GLU A 1 91 ? -30.905 0.157 16.868 1.00 90.38 91 GLU A C 1
ATOM 728 O O . GLU A 1 91 ? -30.397 -0.046 15.767 1.00 90.38 91 GLU A O 1
ATOM 733 N N . LEU A 1 92 ? -30.240 0.750 17.867 1.00 91.06 92 LEU A N 1
ATOM 734 C CA . LEU A 1 92 ? -28.856 1.206 17.728 1.00 91.06 92 LEU A CA 1
ATOM 735 C C . LEU A 1 92 ? -27.898 0.033 17.490 1.00 91.06 92 LEU A C 1
ATOM 737 O O . LEU A 1 92 ? -27.055 0.109 16.604 1.00 91.06 92 LEU A O 1
ATOM 741 N N . VAL A 1 93 ? -28.039 -1.066 18.237 1.00 93.88 93 VAL A N 1
ATOM 742 C CA . VAL A 1 93 ? -27.202 -2.262 18.044 1.00 93.88 93 VAL A CA 1
ATOM 743 C C . VAL A 1 93 ? -27.396 -2.853 16.648 1.00 93.88 93 VAL A C 1
ATOM 745 O O . VAL A 1 93 ? -26.416 -3.236 16.017 1.00 93.88 93 VAL A O 1
ATOM 748 N N . ALA A 1 94 ? -28.634 -2.925 16.151 1.00 95.25 94 ALA A N 1
ATOM 749 C CA . ALA A 1 94 ? -28.899 -3.394 14.793 1.00 95.25 94 ALA A CA 1
ATOM 750 C C . ALA A 1 94 ? -28.246 -2.478 13.746 1.00 95.25 94 ALA A C 1
ATOM 752 O O . ALA A 1 94 ? -27.546 -2.967 12.867 1.00 95.25 94 ALA A O 1
ATOM 753 N N . PHE A 1 95 ? -28.395 -1.159 13.899 1.00 95.62 95 PHE A N 1
ATOM 754 C CA . PHE A 1 95 ? -27.755 -0.176 13.026 1.00 95.62 95 PHE A CA 1
ATOM 755 C C . PHE A 1 95 ? -26.224 -0.308 13.018 1.00 95.62 95 PHE A C 1
ATOM 757 O O . PHE A 1 95 ? -25.620 -0.374 11.952 1.00 95.62 95 PHE A O 1
ATOM 764 N N . LEU A 1 96 ? -25.590 -0.388 14.190 1.00 96.88 96 LEU A N 1
ATOM 765 C CA . LEU A 1 96 ? -24.134 -0.505 14.290 1.00 96.88 96 LEU A CA 1
ATOM 766 C C . LEU A 1 96 ? -23.613 -1.828 13.718 1.00 96.88 96 LEU A C 1
ATOM 768 O O . LEU A 1 96 ? -22.546 -1.835 13.118 1.00 96.88 96 LEU A O 1
ATOM 772 N N . ARG A 1 97 ? -24.373 -2.925 13.832 1.00 97.12 97 ARG A N 1
ATOM 773 C CA . ARG A 1 97 ? -24.030 -4.197 13.173 1.00 97.12 97 ARG A CA 1
ATOM 774 C C . ARG A 1 97 ? -24.061 -4.095 11.652 1.00 97.12 97 ARG A C 1
ATOM 776 O O . ARG A 1 97 ? -23.207 -4.680 10.995 1.00 97.12 97 ARG A O 1
ATOM 783 N N . ASP A 1 98 ? -25.017 -3.355 11.096 1.00 97.31 98 ASP A N 1
ATOM 784 C CA . ASP A 1 98 ? -25.072 -3.120 9.650 1.00 97.31 98 ASP A CA 1
ATOM 785 C C . ASP A 1 98 ? -23.881 -2.262 9.187 1.00 97.31 98 ASP A C 1
ATOM 787 O O . ASP A 1 98 ? -23.290 -2.538 8.139 1.00 97.31 98 ASP A O 1
ATOM 791 N N . VAL A 1 99 ? -23.483 -1.261 9.985 1.00 97.12 99 VAL A N 1
ATOM 792 C CA . VAL A 1 99 ? -22.277 -0.449 9.739 1.00 97.12 99 VAL A CA 1
ATOM 793 C C . VAL A 1 99 ? -21.019 -1.314 9.793 1.00 97.12 99 VAL A C 1
ATOM 795 O O . VAL A 1 99 ? -20.231 -1.275 8.853 1.00 97.12 99 VAL A O 1
ATOM 798 N N . GLU A 1 100 ? -20.857 -2.131 10.837 1.00 96.56 100 GLU A N 1
ATOM 799 C CA . GLU A 1 100 ? -19.742 -3.075 10.990 1.00 96.56 100 GLU A CA 1
ATOM 800 C C . GLU A 1 100 ? -19.645 -4.015 9.783 1.00 96.56 100 GLU A C 1
ATOM 802 O O . GLU A 1 100 ? -18.598 -4.103 9.146 1.00 96.56 100 GLU A O 1
ATOM 807 N N . ALA A 1 101 ? -20.746 -4.677 9.416 1.00 96.56 101 ALA A N 1
ATOM 808 C CA . ALA A 1 101 ? -20.772 -5.618 8.298 1.00 96.56 101 ALA A CA 1
ATOM 809 C C . ALA A 1 101 ? -20.429 -4.943 6.960 1.00 96.56 101 ALA A C 1
ATOM 811 O O . ALA A 1 101 ? -19.706 -5.512 6.136 1.00 96.56 101 ALA A O 1
ATOM 812 N N . THR A 1 102 ? -20.923 -3.721 6.747 1.00 96.25 102 THR A N 1
ATOM 813 C CA . THR A 1 102 ? -20.618 -2.931 5.548 1.00 96.25 102 THR A CA 1
ATOM 814 C C . THR A 1 102 ? -19.146 -2.539 5.519 1.00 96.25 102 THR A C 1
ATOM 816 O O . THR A 1 102 ? -18.483 -2.739 4.505 1.00 96.25 102 THR A O 1
ATOM 819 N N . TRP A 1 103 ? -18.613 -2.034 6.630 1.00 96.00 103 TRP A N 1
ATOM 820 C CA . TRP A 1 103 ? -17.216 -1.623 6.735 1.00 96.00 103 TRP A CA 1
ATOM 821 C C . TRP A 1 103 ? -16.266 -2.808 6.515 1.00 96.00 103 TRP A C 1
ATOM 823 O O . TRP A 1 103 ? -15.372 -2.734 5.681 1.00 96.00 103 TRP A O 1
ATOM 833 N N . MET A 1 104 ? -16.536 -3.950 7.156 1.00 94.81 104 MET A N 1
ATOM 834 C CA . MET A 1 104 ? -15.719 -5.166 7.053 1.00 94.81 104 MET A CA 1
ATOM 835 C C . MET A 1 104 ? -15.662 -5.761 5.639 1.00 94.81 104 MET A C 1
ATOM 837 O O . MET A 1 104 ? -14.716 -6.484 5.317 1.00 94.81 104 MET A O 1
ATOM 841 N N . SER A 1 105 ? -16.670 -5.497 4.805 1.00 93.31 105 SER A N 1
ATOM 842 C CA . SER A 1 105 ? -16.774 -6.020 3.435 1.00 93.31 105 SER A CA 1
ATOM 843 C C . SER A 1 105 ? -16.423 -5.001 2.348 1.00 93.31 105 SER A C 1
ATOM 845 O O . SER A 1 105 ? -16.247 -5.388 1.193 1.00 93.31 105 SER A O 1
ATOM 847 N N . SER A 1 106 ? -16.299 -3.720 2.696 1.00 90.56 106 SER A N 1
ATOM 848 C CA . SER A 1 106 ? -15.950 -2.662 1.744 1.00 90.56 106 SER A CA 1
ATOM 849 C C . SER A 1 106 ? -14.433 -2.609 1.523 1.00 90.56 106 SER A C 1
ATOM 851 O O . SER A 1 106 ? -13.692 -2.821 2.480 1.00 90.56 106 SER A O 1
ATOM 853 N N . PRO A 1 107 ? -13.949 -2.316 0.300 1.00 87.06 107 PRO A N 1
ATOM 854 C CA . PRO A 1 107 ? -12.531 -2.059 0.046 1.00 87.06 107 PRO A CA 1
ATOM 855 C C . PRO A 1 107 ? -11.986 -0.973 0.980 1.00 87.06 107 PRO A C 1
ATOM 857 O O . PRO A 1 107 ? -12.563 0.115 1.055 1.00 87.06 107 PRO A O 1
ATOM 860 N N . PHE A 1 108 ? -10.888 -1.258 1.680 1.00 82.88 108 PHE A N 1
ATOM 861 C CA . PHE A 1 108 ? -10.208 -0.265 2.508 1.00 82.88 108 PHE A CA 1
ATOM 862 C C . PHE A 1 108 ? -9.219 0.512 1.638 1.00 82.88 108 PHE A C 1
ATOM 864 O O . PHE A 1 108 ? -8.321 -0.092 1.061 1.00 82.88 108 PHE A O 1
ATOM 871 N N . GLU A 1 109 ? -9.425 1.824 1.488 1.00 77.62 109 GLU A N 1
ATOM 872 C CA . GLU A 1 109 ? -8.560 2.712 0.683 1.00 77.62 109 GLU A CA 1
ATOM 873 C C . GLU A 1 109 ? -8.322 2.224 -0.763 1.00 77.62 109 GLU A C 1
ATOM 875 O O . GLU A 1 109 ? -7.259 2.413 -1.340 1.00 77.62 109 GLU A O 1
ATOM 880 N N . GLY A 1 110 ? -9.320 1.569 -1.370 1.00 73.12 110 GLY A N 1
ATOM 881 C CA . GLY A 1 110 ? -9.198 0.995 -2.720 1.00 73.12 110 GLY A CA 1
ATOM 882 C C . GLY A 1 110 ? -8.420 -0.327 -2.784 1.00 73.12 110 GLY A C 1
ATOM 883 O O . GLY A 1 110 ? -8.222 -0.866 -3.867 1.00 73.12 110 GLY A O 1
ATOM 884 N N . GLY A 1 111 ? -8.005 -0.866 -1.636 1.00 79.19 111 GLY A N 1
ATOM 885 C CA . GLY A 1 111 ? -7.365 -2.168 -1.501 1.00 79.19 111 GLY A CA 1
ATOM 886 C C . GLY A 1 111 ? -8.333 -3.290 -1.117 1.00 79.19 111 GLY A C 1
ATOM 887 O O . GLY A 1 111 ? -9.528 -3.284 -1.420 1.00 79.19 111 GLY A O 1
ATOM 888 N N . ALA A 1 112 ? -7.804 -4.304 -0.435 1.00 87.19 112 ALA A N 1
ATOM 889 C CA . ALA A 1 112 ? -8.619 -5.404 0.060 1.00 87.19 112 ALA A CA 1
ATOM 890 C C . ALA A 1 112 ? -9.596 -4.950 1.162 1.00 87.19 112 ALA A C 1
ATOM 892 O O . ALA A 1 112 ? -9.379 -3.957 1.854 1.00 87.19 112 ALA A O 1
ATOM 893 N N . SER A 1 113 ? -10.694 -5.688 1.334 1.00 91.38 113 SER A N 1
ATOM 894 C CA . SER A 1 113 ? -11.614 -5.434 2.446 1.00 91.38 113 SER A CA 1
ATOM 895 C C . SER A 1 113 ? -10.969 -5.791 3.792 1.00 91.38 113 SER A C 1
ATOM 897 O O . SER A 1 113 ? -10.265 -6.808 3.841 1.00 91.38 113 SER A O 1
ATOM 899 N N . PRO A 1 114 ? -11.303 -5.097 4.896 1.00 92.75 114 PRO A N 1
ATOM 900 C CA . PRO A 1 114 ? -10.756 -5.402 6.216 1.00 92.75 114 PRO A CA 1
ATOM 901 C C . PRO A 1 114 ? -10.926 -6.867 6.634 1.00 92.75 114 PRO A C 1
ATOM 903 O O . PRO A 1 114 ? -10.002 -7.461 7.179 1.00 92.75 114 PRO A O 1
ATOM 906 N N . SER A 1 115 ? -12.068 -7.496 6.327 1.00 91.50 115 SER A N 1
ATOM 907 C CA . SER A 1 115 ? -12.300 -8.919 6.632 1.00 91.50 115 SER A CA 1
ATOM 908 C C . SER A 1 115 ? -11.283 -9.852 5.969 1.00 91.50 115 SER A C 1
ATOM 910 O O . SER A 1 115 ? -10.722 -10.719 6.637 1.00 91.50 115 SER A O 1
ATOM 912 N N . PHE A 1 116 ? -11.006 -9.648 4.681 1.00 91.62 116 PHE A N 1
ATOM 913 C CA . PHE A 1 116 ? -9.994 -10.405 3.944 1.00 91.62 116 PHE A CA 1
ATOM 914 C C . PHE A 1 116 ? -8.590 -10.174 4.505 1.00 91.62 116 PHE A C 1
ATOM 916 O O . PHE A 1 116 ? -7.825 -11.123 4.684 1.00 91.62 116 PHE A O 1
ATOM 923 N N . SER A 1 117 ? -8.245 -8.921 4.798 1.00 90.94 117 SER A N 1
ATOM 924 C CA . SER A 1 117 ? -6.933 -8.582 5.341 1.00 90.94 117 SER A CA 1
ATOM 925 C C . SER A 1 117 ? -6.725 -9.185 6.733 1.00 90.94 117 SER A C 1
ATOM 927 O O . SER A 1 117 ? -5.685 -9.792 6.981 1.00 90.94 117 SER A O 1
ATOM 929 N N . ILE A 1 118 ? -7.737 -9.128 7.605 1.00 89.19 118 ILE A N 1
ATOM 930 C CA . ILE A 1 118 ? -7.729 -9.790 8.918 1.00 89.19 118 ILE A CA 1
ATOM 931 C C . ILE A 1 118 ? -7.574 -11.304 8.758 1.00 89.19 118 ILE A C 1
ATOM 933 O O . ILE A 1 118 ? -6.771 -11.914 9.468 1.00 89.19 118 ILE A O 1
ATOM 937 N N . GLU A 1 119 ? -8.288 -11.924 7.814 1.00 89.38 119 GLU A N 1
ATOM 938 C CA . GLU A 1 119 ? -8.113 -13.347 7.525 1.00 89.38 119 GLU A CA 1
ATOM 939 C C . GLU A 1 119 ? -6.664 -13.639 7.108 1.00 89.38 119 GLU A C 1
ATOM 941 O O . GLU A 1 119 ? -6.039 -14.521 7.692 1.00 89.38 119 GLU A O 1
ATOM 946 N N . CYS A 1 120 ? -6.075 -12.861 6.197 1.00 90.88 120 CYS A N 1
ATOM 947 C CA . CYS A 1 120 ? -4.669 -13.013 5.810 1.00 90.88 120 CYS A CA 1
ATOM 948 C C . CYS A 1 120 ? -3.717 -12.914 7.013 1.00 90.88 120 CYS A C 1
ATOM 950 O O . CYS A 1 120 ? -2.859 -13.786 7.191 1.00 90.88 120 CYS A O 1
ATOM 952 N N . CYS A 1 121 ? -3.911 -11.923 7.893 1.00 88.19 121 CYS A N 1
ATOM 953 C CA . CYS A 1 121 ? -3.131 -11.780 9.123 1.00 88.19 121 CYS A CA 1
ATOM 954 C C . CYS A 1 121 ? -3.257 -13.023 10.004 1.00 88.19 121 CYS A C 1
ATOM 956 O O . CYS A 1 121 ? -2.247 -13.565 10.453 1.00 88.19 121 CYS A O 1
ATOM 958 N N . ARG A 1 122 ? -4.477 -13.520 10.229 1.00 86.81 122 ARG A N 1
ATOM 959 C CA . ARG A 1 122 ? -4.747 -14.704 11.061 1.00 86.81 122 ARG A CA 1
ATOM 960 C C . ARG A 1 122 ? -4.186 -15.988 10.461 1.00 86.81 122 ARG A C 1
ATOM 962 O O . ARG A 1 122 ? -3.681 -16.848 11.181 1.00 86.81 122 ARG A O 1
ATOM 969 N N . ARG A 1 123 ? -4.219 -16.097 9.135 1.00 88.75 123 ARG A N 1
ATOM 970 C CA . ARG A 1 123 ? -3.687 -17.217 8.352 1.00 88.75 123 ARG A CA 1
ATOM 971 C C . ARG A 1 123 ? -2.179 -17.091 8.081 1.00 88.75 123 ARG A C 1
ATOM 973 O O . ARG A 1 123 ? -1.599 -18.015 7.506 1.00 88.75 123 ARG A O 1
ATOM 980 N N . ARG A 1 124 ? -1.552 -15.999 8.548 1.00 90.00 124 ARG A N 1
ATOM 981 C CA . ARG A 1 124 ? -0.117 -15.663 8.452 1.00 90.00 124 ARG A CA 1
ATOM 982 C C . ARG A 1 124 ? 0.405 -15.706 7.020 1.00 90.00 124 ARG A C 1
ATOM 984 O O . ARG A 1 124 ? 1.430 -16.325 6.737 1.00 90.00 124 ARG A O 1
ATOM 991 N N . VAL A 1 125 ? -0.330 -15.068 6.120 1.00 92.31 125 VAL A N 1
ATOM 992 C CA . VAL A 1 125 ? 0.006 -14.964 4.699 1.00 92.31 125 VAL A CA 1
ATOM 993 C C . VAL A 1 125 ? 0.021 -13.500 4.271 1.00 92.31 125 VAL A C 1
ATOM 995 O O . VAL A 1 125 ? -0.802 -12.722 4.752 1.00 92.31 125 VAL A O 1
ATOM 998 N N . PRO A 1 126 ? 0.946 -13.108 3.381 1.00 91.62 126 PRO A N 1
ATOM 999 C CA . PRO A 1 126 ? 0.968 -11.760 2.837 1.00 91.62 126 PRO A CA 1
ATOM 1000 C C . PRO A 1 126 ? -0.186 -11.552 1.848 1.00 91.62 126 PRO A C 1
ATOM 1002 O O . PRO A 1 126 ? -0.637 -12.492 1.188 1.00 91.62 126 PRO A O 1
ATOM 1005 N N . GLN A 1 127 ? -0.622 -10.303 1.699 1.00 89.81 127 GLN A N 1
ATOM 1006 C CA . GLN A 1 127 ? -1.637 -9.918 0.721 1.00 89.81 127 GLN A CA 1
ATOM 1007 C C . GLN A 1 127 ? -0.948 -9.534 -0.588 1.00 89.81 127 GLN A C 1
ATOM 1009 O O . GLN A 1 127 ? -0.284 -8.507 -0.654 1.00 89.81 127 GLN A O 1
ATOM 1014 N N . GLY A 1 128 ? -1.066 -10.359 -1.627 1.00 85.12 128 GLY A N 1
ATOM 1015 C CA . GLY A 1 128 ? -0.532 -10.053 -2.958 1.00 85.12 128 GLY A CA 1
ATOM 1016 C C . GLY A 1 128 ? -1.660 -9.824 -3.953 1.00 85.12 128 GLY A C 1
ATOM 1017 O O . GLY A 1 128 ? -2.556 -10.664 -4.061 1.00 85.12 128 GLY A O 1
ATOM 1018 N N . ALA A 1 129 ? -1.621 -8.714 -4.689 1.00 79.50 129 ALA A N 1
ATOM 1019 C CA . ALA A 1 129 ? -2.634 -8.398 -5.695 1.00 79.50 129 ALA A CA 1
ATOM 1020 C C . ALA A 1 129 ? -2.739 -9.524 -6.741 1.00 79.50 129 ALA A C 1
ATOM 1022 O O . ALA A 1 129 ? -1.750 -9.891 -7.376 1.00 79.50 129 ALA A O 1
ATOM 1023 N N . GLY A 1 130 ? -3.935 -10.099 -6.905 1.00 77.88 130 GLY A N 1
ATOM 1024 C CA . GLY A 1 130 ? -4.173 -11.199 -7.847 1.00 77.88 130 GLY A CA 1
ATOM 1025 C C . GLY A 1 130 ? -3.511 -12.536 -7.482 1.00 77.88 130 GLY A C 1
ATOM 1026 O O . GLY A 1 130 ? -3.567 -13.477 -8.277 1.00 77.88 130 GLY A O 1
ATOM 1027 N N . VAL A 1 131 ? -2.904 -12.663 -6.298 1.00 85.56 131 VAL A N 1
ATOM 1028 C CA . VAL A 1 131 ? -2.266 -13.908 -5.856 1.00 85.56 131 VAL A CA 1
ATOM 1029 C C . VAL A 1 131 ? -3.302 -14.846 -5.252 1.00 85.56 131 VAL A C 1
ATOM 1031 O O . VAL A 1 131 ? -4.045 -14.488 -4.341 1.00 85.56 131 VAL A O 1
ATOM 1034 N N . THR A 1 132 ? -3.328 -16.085 -5.743 1.00 88.12 132 THR A N 1
ATOM 1035 C CA . THR A 1 132 ? -4.140 -17.148 -5.142 1.00 88.12 132 THR A CA 1
ATOM 1036 C C . THR A 1 132 ? -3.434 -17.703 -3.908 1.00 88.12 132 THR A C 1
ATOM 1038 O O . THR A 1 132 ? -2.257 -18.055 -3.973 1.00 88.12 132 THR A O 1
ATOM 1041 N N . ILE A 1 133 ? -4.164 -17.818 -2.799 1.00 91.12 133 ILE A N 1
ATOM 1042 C CA . ILE A 1 133 ? -3.650 -18.366 -1.542 1.00 91.12 133 ILE A CA 1
ATOM 1043 C C . ILE A 1 133 ? -4.288 -19.735 -1.305 1.00 91.12 133 ILE A C 1
ATOM 1045 O O . ILE A 1 133 ? -5.505 -19.853 -1.151 1.00 91.12 133 ILE A O 1
ATOM 1049 N N . GLU A 1 134 ? -3.473 -20.788 -1.261 1.00 89.94 134 GLU A N 1
ATOM 1050 C CA . GLU A 1 134 ? -3.956 -22.130 -0.946 1.00 89.94 134 GLU A CA 1
ATOM 1051 C C . GLU A 1 134 ? -4.520 -22.162 0.478 1.00 89.94 134 GLU A C 1
ATOM 1053 O O . GLU A 1 134 ? -3.853 -21.776 1.439 1.00 89.94 134 GLU A O 1
ATOM 1058 N N . GLY A 1 135 ? -5.756 -22.644 0.612 1.00 87.19 135 GLY A N 1
ATOM 1059 C CA . GLY A 1 135 ? -6.468 -22.705 1.886 1.00 87.19 135 GLY A CA 1
ATOM 1060 C C . GLY A 1 135 ? -7.365 -21.499 2.175 1.00 87.19 135 GLY A C 1
ATOM 1061 O O . GLY A 1 135 ? -8.027 -21.520 3.209 1.00 87.19 135 GLY A O 1
ATOM 1062 N N . MET A 1 136 ? -7.434 -20.507 1.280 1.00 89.75 136 MET A N 1
ATOM 1063 C CA . MET A 1 136 ? -8.378 -19.384 1.351 1.00 89.75 136 MET A CA 1
ATOM 1064 C C . MET A 1 136 ? -9.299 -19.375 0.125 1.00 89.75 136 MET A C 1
ATOM 1066 O O . MET A 1 136 ? -8.900 -19.745 -0.977 1.00 89.75 136 MET A O 1
ATOM 1070 N N . SER A 1 137 ? -10.560 -18.975 0.313 1.00 82.25 137 SER A N 1
ATOM 1071 C CA . SER A 1 137 ? -11.563 -18.934 -0.768 1.00 82.25 137 SER A CA 1
ATOM 1072 C C . SER A 1 137 ? -11.578 -17.625 -1.558 1.00 82.25 137 SER A C 1
ATOM 1074 O O . SER A 1 137 ? -12.223 -17.546 -2.601 1.00 82.25 137 SER A O 1
ATOM 1076 N N . GLN A 1 138 ? -10.920 -16.593 -1.036 1.00 80.50 138 GLN A N 1
ATOM 1077 C CA . GLN A 1 138 ? -10.843 -15.262 -1.627 1.00 80.50 138 GLN A CA 1
ATOM 1078 C C . GLN A 1 138 ? -9.401 -14.973 -2.058 1.00 80.50 138 GLN A C 1
ATOM 1080 O O . GLN A 1 138 ? -8.459 -15.556 -1.523 1.00 80.50 138 GLN A O 1
ATOM 1085 N N . ALA A 1 139 ? -9.236 -14.064 -3.015 1.00 79.62 139 ALA A N 1
ATOM 1086 C CA . ALA A 1 139 ? -7.947 -13.506 -3.403 1.00 79.62 139 ALA A CA 1
ATOM 1087 C C . ALA A 1 139 ? -8.022 -11.984 -3.286 1.00 79.62 139 ALA A C 1
ATOM 1089 O O . ALA A 1 139 ? -9.098 -11.409 -3.476 1.00 79.62 139 ALA A O 1
ATOM 1090 N N . ALA A 1 140 ? -6.888 -11.342 -2.999 1.00 77.12 140 ALA A N 1
ATOM 1091 C CA . ALA A 1 140 ? -6.834 -9.888 -2.975 1.00 77.12 140 ALA A CA 1
ATOM 1092 C C . ALA A 1 140 ? -7.196 -9.352 -4.372 1.00 77.12 140 ALA A C 1
ATOM 1094 O O . ALA A 1 140 ? -6.713 -9.905 -5.374 1.00 77.12 140 ALA A O 1
ATOM 1095 N N . PRO A 1 141 ? -8.031 -8.303 -4.466 1.00 71.56 141 PRO A N 1
ATOM 1096 C CA . PRO A 1 141 ? -8.355 -7.702 -5.748 1.00 71.56 141 PRO A CA 1
ATOM 1097 C C . PRO A 1 141 ? -7.070 -7.280 -6.467 1.00 71.56 141 PRO A C 1
ATOM 1099 O O . PRO A 1 141 ? -6.105 -6.819 -5.855 1.00 71.56 141 PRO A O 1
ATOM 1102 N N . ALA A 1 142 ? -7.047 -7.476 -7.783 1.00 62.97 142 ALA A N 1
ATOM 1103 C CA . ALA A 1 142 ? -5.970 -6.993 -8.635 1.00 62.97 142 ALA A CA 1
ATOM 1104 C C . ALA A 1 142 ? -6.178 -5.496 -8.900 1.00 62.97 142 ALA A C 1
ATOM 1106 O O . ALA A 1 142 ? -6.479 -5.097 -10.019 1.00 62.97 142 ALA A O 1
ATOM 1107 N N . GLU A 1 143 ? -6.077 -4.671 -7.862 1.00 60.28 143 GLU A N 1
ATOM 1108 C CA . GLU A 1 143 ? -6.156 -3.220 -7.995 1.00 60.28 143 GLU A CA 1
ATOM 1109 C C . GLU A 1 143 ? -4.849 -2.618 -7.504 1.00 60.28 143 GLU A C 1
ATOM 1111 O O . GLU A 1 143 ? -4.572 -2.527 -6.316 1.00 60.28 143 GLU A O 1
ATOM 1116 N N . HIS A 1 144 ? -4.007 -2.251 -8.467 1.00 57.75 144 HIS A N 1
ATOM 1117 C CA . HIS A 1 144 ? -3.036 -1.194 -8.249 1.00 57.75 144 HIS A CA 1
ATOM 1118 C C . HIS A 1 144 ? -3.778 0.089 -8.601 1.00 57.75 144 HIS A C 1
ATOM 1120 O O . HIS A 1 144 ? -3.986 0.373 -9.785 1.00 57.75 144 HIS A O 1
ATOM 1126 N N . GLY A 1 145 ? -4.231 0.830 -7.592 1.00 56.25 145 GLY A N 1
ATOM 1127 C CA . GLY A 1 145 ? -4.613 2.219 -7.804 1.00 56.25 145 GLY A CA 1
ATOM 1128 C C . GLY A 1 145 ? -3.404 2.938 -8.396 1.00 56.25 145 GLY A C 1
ATOM 1129 O O . GLY A 1 145 ? -2.367 3.062 -7.747 1.00 56.25 145 GLY A O 1
ATOM 1130 N N . LEU A 1 146 ? -3.478 3.338 -9.668 1.00 59.41 146 LEU A N 1
ATOM 1131 C CA . LEU A 1 146 ? -2.491 4.239 -10.263 1.00 59.41 146 LEU A CA 1
ATOM 1132 C C . LEU A 1 146 ? -2.724 5.629 -9.662 1.00 59.41 146 LEU A C 1
ATOM 1134 O O . LEU A 1 146 ? -3.278 6.504 -10.322 1.00 59.41 146 LEU A O 1
ATOM 1138 N N . ASP A 1 147 ? -2.348 5.821 -8.401 1.00 60.28 147 ASP A N 1
ATOM 1139 C CA . ASP A 1 147 ? -2.730 7.029 -7.667 1.00 60.28 147 ASP A CA 1
ATOM 1140 C C . ASP A 1 147 ? -1.970 8.280 -8.122 1.00 60.28 147 ASP A C 1
ATOM 1142 O O . ASP A 1 147 ? -2.445 9.395 -7.915 1.00 60.28 147 ASP A O 1
ATOM 1146 N N . CYS A 1 148 ? -0.822 8.137 -8.794 1.00 66.25 148 CYS A N 1
ATOM 1147 C CA . CYS A 1 148 ? 0.026 9.288 -9.119 1.00 66.25 148 CYS A CA 1
ATOM 1148 C C . CYS A 1 148 ? 0.536 9.376 -10.567 1.00 66.25 148 CYS A C 1
ATOM 1150 O O . CYS A 1 148 ? 1.403 10.209 -10.829 1.00 66.25 148 CYS A O 1
ATOM 1152 N N . ASP A 1 149 ? 0.010 8.581 -11.517 1.00 72.38 149 ASP A N 1
ATOM 1153 C CA . ASP A 1 149 ? 0.480 8.550 -12.922 1.00 72.38 149 ASP A CA 1
ATOM 1154 C C . ASP A 1 149 ? 2.035 8.521 -13.002 1.00 72.38 149 ASP A C 1
ATOM 1156 O O . ASP A 1 149 ? 2.634 9.161 -13.865 1.00 72.38 149 ASP A O 1
ATOM 1160 N N . CYS A 1 150 ? 2.730 7.837 -12.079 1.00 83.00 150 CYS A N 1
ATOM 1161 C CA . CYS A 1 150 ? 4.196 7.813 -12.054 1.00 83.00 150 CYS A CA 1
ATOM 1162 C C . CYS A 1 150 ? 4.760 6.570 -12.777 1.00 83.00 150 CYS A C 1
ATOM 1164 O O . CYS A 1 150 ? 4.104 5.522 -12.815 1.00 83.00 150 CYS A O 1
ATOM 1166 N N . PRO A 1 151 ? 5.985 6.643 -13.336 1.00 84.12 151 PRO A N 1
ATOM 1167 C CA . PRO A 1 151 ? 6.596 5.534 -14.073 1.00 84.12 151 PRO A CA 1
ATOM 1168 C C . PRO A 1 151 ? 6.690 4.231 -13.270 1.00 84.12 151 PRO A C 1
ATOM 1170 O O . PRO A 1 151 ? 6.492 3.154 -13.829 1.00 84.12 151 PRO A O 1
ATOM 1173 N N . LEU A 1 152 ? 6.958 4.317 -11.963 1.00 83.81 152 LEU A N 1
ATOM 1174 C CA . LEU A 1 152 ? 7.062 3.148 -11.085 1.00 83.81 152 LEU A CA 1
ATOM 1175 C C . LEU A 1 152 ? 5.703 2.481 -10.849 1.00 83.81 152 LEU A C 1
ATOM 1177 O O . LEU A 1 152 ? 5.612 1.260 -10.948 1.00 83.81 152 LEU A O 1
ATOM 1181 N N . CYS A 1 153 ? 4.641 3.257 -10.614 1.00 79.81 153 CYS A N 1
ATOM 1182 C CA . CYS A 1 153 ? 3.283 2.723 -10.487 1.00 79.81 153 CYS A CA 1
ATOM 1183 C C . CYS A 1 153 ? 2.828 2.046 -11.784 1.00 79.81 153 CYS A C 1
ATOM 1185 O O . CYS A 1 153 ? 2.226 0.977 -11.735 1.00 79.81 153 CYS A O 1
ATOM 1187 N N . ILE A 1 154 ? 3.172 2.616 -12.945 1.00 82.19 154 ILE A N 1
ATOM 1188 C CA . ILE A 1 154 ? 2.889 2.001 -14.249 1.00 82.19 154 ILE A CA 1
ATOM 1189 C C . ILE A 1 154 ? 3.651 0.680 -14.398 1.00 82.19 154 ILE A C 1
ATOM 1191 O O . ILE A 1 154 ? 3.053 -0.332 -14.748 1.00 82.19 154 ILE A O 1
ATOM 1195 N N . MET A 1 155 ? 4.948 0.652 -14.077 1.00 83.50 155 MET A N 1
ATOM 1196 C CA . MET A 1 155 ? 5.741 -0.582 -14.124 1.00 83.50 155 MET A CA 1
ATOM 1197 C C . MET A 1 155 ? 5.216 -1.657 -13.168 1.00 83.50 155 MET A C 1
ATOM 1199 O O . MET A 1 155 ? 5.219 -2.840 -13.511 1.00 83.50 155 MET A O 1
ATOM 1203 N N . MET A 1 156 ? 4.758 -1.256 -11.983 1.00 78.50 156 MET A N 1
ATOM 1204 C CA . MET A 1 156 ? 4.151 -2.156 -11.008 1.00 78.50 156 MET A CA 1
ATOM 1205 C C . MET A 1 156 ? 2.832 -2.732 -11.542 1.00 78.50 156 MET A C 1
ATOM 1207 O O . MET A 1 156 ? 2.653 -3.947 -11.530 1.00 78.50 156 MET A O 1
ATOM 1211 N N . ALA A 1 157 ? 1.966 -1.890 -12.117 1.00 76.88 157 ALA A N 1
ATOM 1212 C CA . ALA A 1 157 ? 0.711 -2.313 -12.741 1.00 76.88 157 ALA A CA 1
ATOM 1213 C C . ALA A 1 157 ? 0.918 -3.225 -13.969 1.00 76.88 157 ALA A C 1
ATOM 1215 O O . ALA A 1 157 ? 0.113 -4.120 -14.218 1.00 76.88 157 ALA A O 1
ATOM 1216 N N . GLU A 1 158 ? 2.008 -3.042 -14.720 1.00 77.62 158 GLU A N 1
ATOM 1217 C CA . GLU A 1 158 ? 2.419 -3.927 -15.822 1.00 77.62 158 GLU A CA 1
ATOM 1218 C C . GLU A 1 158 ? 3.057 -5.248 -15.336 1.00 77.62 158 GLU A C 1
ATOM 1220 O O . GLU A 1 158 ? 3.422 -6.094 -16.153 1.00 77.62 158 GLU A O 1
ATOM 1225 N N . GLY A 1 159 ? 3.199 -5.449 -14.018 1.00 74.94 159 GLY A N 1
ATOM 1226 C CA . GLY A 1 159 ? 3.735 -6.672 -13.414 1.00 74.94 159 GLY A CA 1
ATOM 1227 C C . GLY A 1 159 ? 5.258 -6.818 -13.502 1.00 74.94 159 GLY A C 1
ATOM 1228 O O . GLY A 1 159 ? 5.788 -7.892 -13.219 1.00 74.94 159 GLY A O 1
ATOM 1229 N N . MET A 1 160 ? 5.989 -5.759 -13.873 1.00 76.81 160 MET A N 1
ATOM 1230 C CA . MET A 1 160 ? 7.451 -5.807 -14.053 1.00 76.81 160 MET A CA 1
ATOM 1231 C C . MET A 1 160 ? 8.225 -6.040 -12.760 1.00 76.81 160 MET A C 1
ATOM 1233 O O . MET A 1 160 ? 9.331 -6.570 -12.796 1.00 76.81 160 MET A O 1
ATOM 1237 N N . LEU A 1 161 ? 7.669 -5.608 -11.630 1.00 74.31 161 LEU A N 1
ATOM 1238 C CA . LEU A 1 161 ? 8.299 -5.747 -10.315 1.00 74.31 161 LEU A CA 1
ATOM 1239 C C . LEU A 1 161 ? 7.946 -7.084 -9.646 1.00 74.31 161 LEU A C 1
ATOM 1241 O O . LEU A 1 161 ? 8.307 -7.320 -8.496 1.00 74.31 161 LEU A O 1
ATOM 1245 N N . GLY A 1 162 ? 7.262 -7.970 -10.378 1.00 75.19 162 GLY A N 1
ATOM 1246 C CA . GLY A 1 162 ? 6.671 -9.176 -9.828 1.00 75.19 162 GLY A CA 1
ATOM 1247 C C . GLY A 1 162 ? 5.473 -8.856 -8.940 1.00 75.19 162 GLY A C 1
ATOM 1248 O O . GLY A 1 162 ? 4.858 -7.795 -9.031 1.00 75.19 162 GLY A O 1
ATOM 1249 N N . VAL A 1 163 ? 5.127 -9.809 -8.082 1.00 80.38 163 VAL A N 1
ATOM 1250 C CA . VAL A 1 163 ? 4.063 -9.622 -7.098 1.00 80.38 163 VAL A CA 1
ATOM 1251 C C . VAL A 1 163 ? 4.536 -8.648 -6.026 1.00 80.38 163 VAL A C 1
ATOM 1253 O O . VAL A 1 163 ? 5.481 -8.942 -5.293 1.00 80.38 163 VAL A O 1
ATOM 1256 N N . ALA A 1 164 ? 3.831 -7.527 -5.904 1.00 79.00 164 ALA A N 1
ATOM 1257 C CA . ALA A 1 164 ? 3.917 -6.666 -4.738 1.00 79.00 164 ALA A CA 1
ATOM 1258 C C . ALA A 1 164 ? 3.030 -7.228 -3.621 1.00 79.00 164 ALA A C 1
ATOM 1260 O O . ALA A 1 164 ? 1.863 -7.571 -3.844 1.00 79.00 164 ALA A O 1
ATOM 1261 N N . PHE A 1 165 ? 3.594 -7.317 -2.419 1.00 86.50 165 PHE A N 1
ATOM 1262 C CA . PHE A 1 165 ? 2.833 -7.614 -1.215 1.00 86.50 165 PHE A CA 1
ATOM 1263 C C . PHE A 1 165 ? 2.473 -6.312 -0.512 1.00 86.50 165 PHE A C 1
ATOM 1265 O O . PHE A 1 165 ? 3.329 -5.457 -0.306 1.00 86.50 165 PHE A O 1
ATOM 1272 N N . MET A 1 166 ? 1.202 -6.179 -0.162 1.00 81.62 166 MET A N 1
ATOM 1273 C CA . MET A 1 166 ? 0.643 -5.020 0.516 1.00 81.62 166 MET A CA 1
ATOM 1274 C C . MET A 1 166 ? 0.466 -5.323 2.003 1.00 81.62 166 MET A C 1
ATOM 1276 O O . MET A 1 166 ? 0.180 -6.461 2.389 1.00 81.62 166 MET A O 1
ATOM 1280 N N . GLY A 1 167 ? 0.613 -4.289 2.822 1.00 82.44 167 GLY A N 1
ATOM 1281 C CA . GLY A 1 167 ? 0.384 -4.327 4.260 1.00 82.44 167 GLY A CA 1
ATOM 1282 C C . GLY A 1 167 ? 0.175 -2.913 4.788 1.00 82.44 167 GLY A C 1
ATOM 1283 O O . GLY A 1 167 ? 0.581 -1.947 4.144 1.00 82.44 167 GLY A O 1
ATOM 1284 N N . VAL A 1 168 ? -0.473 -2.806 5.945 1.00 84.06 168 VAL A N 1
ATOM 1285 C CA . VAL A 1 168 ? -0.674 -1.533 6.647 1.00 84.06 168 VAL A CA 1
ATOM 1286 C C . VAL A 1 168 ? 0.292 -1.490 7.824 1.00 84.06 168 VAL A C 1
ATOM 1288 O O . VAL A 1 168 ? 0.335 -2.415 8.636 1.00 84.06 168 VAL A O 1
ATOM 1291 N N . ASP A 1 169 ? 1.105 -0.442 7.908 1.00 81.06 169 ASP A N 1
ATOM 1292 C CA . ASP A 1 169 ? 2.158 -0.338 8.922 1.00 81.06 169 ASP A CA 1
ATOM 1293 C C . ASP A 1 169 ? 1.650 0.162 10.285 1.00 81.06 169 ASP A C 1
ATOM 1295 O O . ASP A 1 169 ? 2.294 -0.092 11.305 1.00 81.06 169 ASP A O 1
ATOM 1299 N N . GLY A 1 170 ? 0.481 0.808 10.303 1.00 81.50 170 GLY A N 1
ATOM 1300 C CA . GLY A 1 170 ? -0.137 1.390 11.488 1.00 81.50 170 GLY A CA 1
ATOM 1301 C C . GLY A 1 170 ? 0.496 2.704 11.936 1.00 81.50 170 GLY A C 1
ATOM 1302 O O . GLY A 1 170 ? 0.326 3.069 13.096 1.00 81.50 170 GLY A O 1
ATOM 1303 N N . HIS A 1 171 ? 1.209 3.413 11.055 1.00 82.50 171 HIS A N 1
ATOM 1304 C CA . HIS A 1 171 ? 1.834 4.695 11.385 1.00 82.50 171 HIS A CA 1
ATOM 1305 C C . HIS A 1 171 ? 0.832 5.709 11.964 1.00 82.50 171 HIS A C 1
ATOM 1307 O O . HIS A 1 171 ? 1.141 6.395 12.938 1.00 82.50 171 HIS A O 1
ATOM 1313 N N . HIS A 1 172 ? -0.399 5.762 11.443 1.00 82.44 172 HIS A N 1
ATOM 1314 C CA . HIS A 1 172 ? -1.426 6.690 11.931 1.00 82.44 172 HIS A CA 1
ATOM 1315 C C . HIS A 1 172 ? -1.843 6.445 13.382 1.00 82.44 172 HIS A C 1
ATOM 1317 O O . HIS A 1 172 ? -2.293 7.375 14.043 1.00 82.44 172 HIS A O 1
ATOM 1323 N N . LEU A 1 173 ? -1.654 5.232 13.907 1.00 82.88 173 LEU A N 1
ATOM 1324 C CA . LEU A 1 173 ? -1.936 4.935 15.313 1.00 82.88 173 LEU A CA 1
ATOM 1325 C C . LEU A 1 173 ? -1.008 5.704 16.258 1.00 82.88 173 LEU A C 1
ATOM 1327 O O . LEU A 1 173 ? -1.363 5.947 17.409 1.00 82.88 173 LEU A O 1
ATOM 1331 N N . GLU A 1 174 ? 0.178 6.082 15.778 1.00 81.88 174 GLU A N 1
ATOM 1332 C CA . GLU A 1 174 ? 1.156 6.839 16.554 1.00 81.88 174 GLU A CA 1
ATOM 1333 C C . GLU A 1 174 ? 0.904 8.352 16.504 1.00 81.88 174 GLU A C 1
ATOM 1335 O O . GLU A 1 174 ? 1.356 9.062 17.401 1.00 81.88 174 GLU A O 1
ATOM 1340 N N . LEU A 1 175 ? 0.158 8.836 15.503 1.00 76.75 175 LEU A N 1
ATOM 1341 C CA . LEU A 1 175 ? -0.182 10.255 15.332 1.00 76.75 175 LEU A CA 1
ATOM 1342 C C . LEU A 1 175 ? -1.270 10.732 16.302 1.00 76.75 175 LEU A C 1
ATOM 1344 O O . LEU A 1 175 ? -1.327 11.913 16.630 1.00 76.75 175 LEU A O 1
ATOM 1348 N N . ASP A 1 176 ? -2.115 9.823 16.788 1.00 72.00 176 ASP A N 1
ATOM 1349 C CA . ASP A 1 176 ? -3.227 10.151 17.690 1.00 72.00 176 ASP A CA 1
ATOM 1350 C C . ASP A 1 176 ? -2.777 10.389 19.149 1.00 72.00 176 ASP A C 1
ATOM 1352 O O . ASP A 1 176 ? -3.608 10.580 20.034 1.00 72.00 176 ASP A O 1
ATOM 1356 N N . GLU A 1 177 ? -1.466 10.362 19.427 1.00 73.31 177 GLU A N 1
ATOM 1357 C CA . GLU A 1 177 ? -0.864 10.492 20.765 1.00 73.31 177 GLU A CA 1
ATOM 1358 C C . GLU A 1 177 ? -1.386 9.462 21.800 1.00 73.31 177 GLU A C 1
ATOM 1360 O O . GLU A 1 177 ? -1.182 9.577 23.016 1.00 73.31 177 GLU A O 1
ATOM 1365 N N . GLU A 1 178 ? -2.053 8.404 21.327 1.00 75.50 178 GLU A N 1
ATOM 1366 C CA . GLU A 1 178 ? -2.721 7.410 22.154 1.00 75.50 178 GLU A CA 1
ATOM 1367 C C . GLU A 1 178 ? -1.927 6.107 22.239 1.00 75.50 178 GLU A C 1
ATOM 1369 O O . GLU A 1 178 ? -2.058 5.175 21.445 1.00 75.50 178 GLU A O 1
ATOM 1374 N N . PHE A 1 179 ? -1.193 5.963 23.342 1.00 76.00 179 PHE A N 1
ATOM 1375 C CA . PHE A 1 179 ? -0.448 4.738 23.629 1.00 76.00 179 PHE A CA 1
ATOM 1376 C C . PHE A 1 179 ? -1.313 3.459 23.644 1.00 76.00 179 PHE A C 1
ATOM 1378 O O . PHE A 1 179 ? -0.766 2.363 23.553 1.00 76.00 179 PHE A O 1
ATOM 1385 N N . ALA A 1 180 ? -2.640 3.551 23.790 1.00 76.38 180 ALA A N 1
ATOM 1386 C CA . ALA A 1 180 ? -3.529 2.392 23.888 1.00 76.38 180 ALA A CA 1
ATOM 1387 C C . ALA A 1 180 ? -3.512 1.491 22.639 1.00 76.38 180 ALA A C 1
ATOM 1389 O O . ALA A 1 180 ? -3.647 0.274 22.793 1.00 76.38 180 ALA A O 1
ATOM 13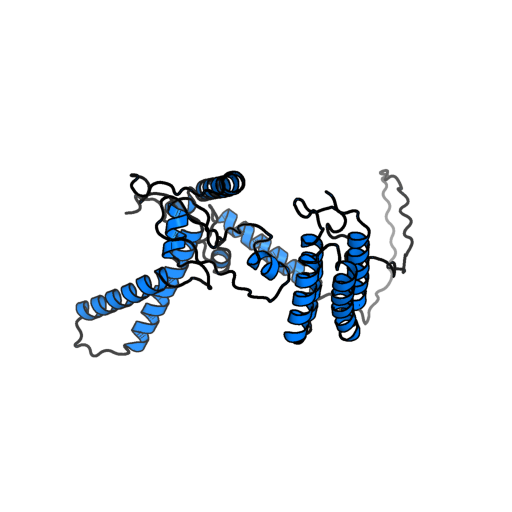90 N N . PHE A 1 181 ? -3.297 2.075 21.456 1.00 75.50 181 PHE A N 1
ATOM 1391 C CA . PHE A 1 181 ? -3.252 1.378 20.164 1.00 75.50 181 PHE A CA 1
ATOM 1392 C C . PHE A 1 181 ? -1.875 1.422 19.489 1.00 75.50 181 PHE A C 1
ATOM 1394 O O . PHE A 1 181 ? -1.702 0.844 18.422 1.00 75.50 181 PHE A O 1
ATOM 1401 N N . SER A 1 182 ? -0.890 2.041 20.142 1.00 79.94 182 SER A N 1
ATOM 1402 C CA . SER A 1 182 ? 0.488 2.097 19.657 1.00 79.94 182 SER A CA 1
ATOM 1403 C C . SER A 1 182 ? 1.089 0.707 19.415 1.00 79.94 182 SER A C 1
ATOM 1405 O O . SER A 1 182 ? 0.954 -0.208 20.236 1.00 79.94 182 SER A O 1
ATOM 1407 N N . MET A 1 183 ? 1.843 0.595 18.325 1.00 78.88 183 MET A N 1
ATOM 1408 C CA . MET A 1 183 ? 2.602 -0.576 17.900 1.00 78.88 183 MET A CA 1
ATOM 1409 C C . MET A 1 183 ? 3.814 -0.876 18.787 1.00 78.88 183 MET A C 1
ATOM 1411 O O . MET A 1 183 ? 4.352 -1.982 18.725 1.00 78.88 183 MET A O 1
ATOM 1415 N N . CYS A 1 184 ? 4.226 0.047 19.662 1.00 78.94 184 CYS A N 1
ATOM 1416 C CA . CYS A 1 184 ? 5.324 -0.200 20.596 1.00 78.94 184 CYS A CA 1
ATOM 1417 C C . CYS A 1 184 ? 5.013 -1.341 21.570 1.00 78.94 184 CYS A C 1
ATOM 1419 O O . CYS A 1 184 ? 3.860 -1.666 21.860 1.00 78.94 184 CYS A O 1
ATOM 1421 N N . ALA A 1 185 ? 6.034 -1.922 22.188 1.00 75.75 185 ALA A N 1
ATOM 1422 C CA . ALA A 1 185 ? 5.806 -2.840 23.301 1.00 75.75 185 ALA A CA 1
ATOM 1423 C C . ALA A 1 185 ? 5.586 -2.083 24.624 1.00 75.75 185 ALA A C 1
ATOM 1425 O O . ALA A 1 185 ? 4.791 -2.516 25.465 1.00 75.75 185 ALA A O 1
ATOM 1426 N N . THR A 1 186 ? 6.283 -0.956 24.809 1.00 79.19 186 THR A N 1
ATOM 1427 C CA . THR A 1 186 ? 6.335 -0.202 26.070 1.00 79.19 186 THR A CA 1
ATOM 1428 C C . THR A 1 186 ? 6.098 1.291 25.868 1.00 79.19 186 THR A C 1
ATOM 1430 O O . THR A 1 186 ? 6.264 1.818 24.768 1.00 79.19 186 THR A O 1
ATOM 1433 N N . ARG A 1 187 ? 5.687 1.974 26.945 1.00 81.12 187 ARG A N 1
ATOM 1434 C CA . ARG A 1 187 ? 5.389 3.413 26.906 1.00 81.12 187 ARG A CA 1
ATOM 1435 C C . ARG A 1 187 ? 6.655 4.228 26.739 1.00 81.12 187 ARG A C 1
ATOM 1437 O O . ARG A 1 187 ? 6.625 5.258 26.088 1.00 81.12 187 ARG A O 1
ATOM 1444 N N . GLU A 1 188 ? 7.745 3.735 27.298 1.00 85.25 188 GLU A N 1
ATOM 1445 C CA . GLU A 1 188 ? 9.064 4.331 27.192 1.00 85.25 188 GLU A CA 1
ATOM 1446 C C . GLU A 1 188 ? 9.546 4.314 25.737 1.00 85.25 188 GLU A C 1
ATOM 1448 O O . GLU A 1 188 ? 9.928 5.359 25.231 1.00 85.25 188 GLU A O 1
ATOM 1453 N N . GLN A 1 189 ? 9.424 3.173 25.041 1.00 83.19 189 GLN A N 1
ATOM 1454 C CA . GLN A 1 189 ? 9.766 3.063 23.616 1.00 83.19 189 GLN A CA 1
ATOM 1455 C C . GLN A 1 189 ? 8.917 4.012 22.768 1.00 83.19 189 GLN A C 1
ATOM 1457 O O . GLN A 1 189 ? 9.419 4.673 21.868 1.00 83.19 189 GLN A O 1
ATOM 1462 N N . TRP A 1 190 ? 7.620 4.080 23.067 1.00 86.12 190 TRP A N 1
ATOM 1463 C CA . TRP A 1 190 ? 6.720 4.998 22.386 1.00 86.12 190 TRP A CA 1
ATOM 1464 C C . TRP A 1 190 ? 7.145 6.457 22.580 1.00 86.12 190 TRP A C 1
ATOM 1466 O O . TRP A 1 190 ? 7.276 7.188 21.611 1.00 86.12 190 TRP A O 1
ATOM 1476 N N . GLN A 1 191 ? 7.424 6.867 23.820 1.00 86.50 191 GLN A N 1
ATOM 1477 C CA . GLN A 1 191 ? 7.867 8.228 24.136 1.00 86.50 191 GLN A CA 1
ATOM 1478 C C . GLN A 1 191 ? 9.210 8.587 23.496 1.00 86.50 191 GLN A C 1
ATOM 1480 O O . GLN A 1 191 ? 9.388 9.734 23.104 1.00 86.50 191 GLN A O 1
ATOM 1485 N N . GLU A 1 192 ? 10.135 7.632 23.400 1.00 86.62 192 GLU A N 1
ATOM 1486 C CA . GLU A 1 192 ? 11.423 7.810 22.723 1.00 86.62 192 GLU A CA 1
ATOM 1487 C C . GLU A 1 192 ? 11.225 8.082 21.228 1.00 86.62 192 GLU A C 1
ATOM 1489 O O . GLU A 1 192 ? 11.705 9.098 20.741 1.00 86.62 192 GLU A O 1
ATOM 1494 N N . MET A 1 193 ? 10.412 7.277 20.534 1.00 82.75 193 MET A N 1
ATOM 1495 C CA . MET A 1 193 ? 10.109 7.519 19.115 1.00 82.75 193 MET A CA 1
ATOM 1496 C C . MET A 1 193 ? 9.372 8.846 18.884 1.00 82.75 193 MET A C 1
ATOM 1498 O O . MET A 1 193 ? 9.627 9.522 17.894 1.00 82.75 193 MET A O 1
ATOM 1502 N N . GLN A 1 194 ? 8.473 9.246 19.791 1.00 82.44 194 GLN A N 1
ATOM 1503 C CA . GLN A 1 194 ? 7.801 10.549 19.690 1.00 82.44 194 GLN A CA 1
ATOM 1504 C C . GLN A 1 194 ? 8.777 11.714 19.899 1.00 82.44 194 GLN A C 1
ATOM 1506 O O . GLN A 1 194 ? 8.666 12.731 19.224 1.00 82.44 194 GLN A O 1
ATOM 1511 N N . ALA A 1 195 ? 9.742 11.572 20.812 1.00 83.06 195 ALA A N 1
ATOM 1512 C CA . ALA A 1 195 ? 10.772 12.584 21.028 1.00 83.06 195 ALA A CA 1
ATOM 1513 C C . ALA A 1 195 ? 11.709 12.706 19.817 1.00 83.06 195 ALA A C 1
ATOM 1515 O O . ALA A 1 195 ? 11.975 13.818 19.381 1.00 83.06 195 ALA A O 1
ATOM 1516 N N . GLU A 1 196 ? 12.139 11.581 19.237 1.00 80.94 196 GLU A N 1
ATOM 1517 C CA . GLU A 1 196 ? 12.952 11.568 18.013 1.00 80.94 196 GLU A CA 1
ATOM 1518 C C . GLU A 1 196 ? 12.239 12.268 16.849 1.00 80.94 196 GLU A C 1
ATOM 1520 O O . GLU A 1 196 ? 12.846 13.085 16.163 1.00 80.94 196 GLU A O 1
ATOM 1525 N N . PHE A 1 197 ? 10.942 12.005 16.665 1.00 71.31 197 PHE A N 1
ATOM 1526 C CA . PHE A 1 197 ? 10.155 12.635 15.604 1.00 71.31 197 PHE A CA 1
ATOM 1527 C C . PHE A 1 197 ? 10.012 14.153 15.796 1.00 71.31 197 PHE A C 1
ATOM 1529 O O . PHE A 1 197 ? 10.091 14.913 14.833 1.00 71.31 197 PHE A O 1
ATOM 1536 N N . VAL A 1 198 ? 9.817 14.609 17.039 1.00 72.69 198 VAL A N 1
ATOM 1537 C CA . VAL A 1 198 ? 9.762 16.043 17.363 1.00 72.69 198 VAL A CA 1
ATOM 1538 C C . VAL A 1 198 ? 11.117 16.706 17.121 1.00 72.69 198 VAL A C 1
ATOM 1540 O O . VAL A 1 198 ? 11.153 17.751 16.480 1.00 72.69 198 VAL A O 1
ATOM 1543 N N . ASP A 1 199 ? 12.215 16.092 17.566 1.00 70.94 199 ASP A N 1
ATOM 1544 C CA . ASP A 1 199 ? 13.569 16.619 17.362 1.00 70.94 199 ASP A CA 1
ATOM 1545 C C . ASP A 1 199 ? 13.920 16.704 15.862 1.00 70.94 199 ASP A C 1
ATOM 1547 O O . ASP A 1 199 ? 14.481 17.705 15.413 1.00 70.94 199 ASP A O 1
ATOM 1551 N N . GLU A 1 200 ? 13.555 15.690 15.067 1.00 69.25 200 GLU A N 1
ATOM 1552 C CA . GLU A 1 200 ? 13.733 15.692 13.609 1.00 69.25 200 GLU A CA 1
ATOM 1553 C C . GLU A 1 200 ? 12.928 16.830 12.966 1.00 69.25 200 GLU A C 1
ATOM 1555 O O . GLU A 1 200 ? 13.501 17.668 12.269 1.00 69.25 200 GLU A O 1
ATOM 1560 N N . TYR A 1 201 ? 11.638 16.946 13.286 1.00 63.38 201 TYR A N 1
ATOM 1561 C CA . TYR A 1 201 ? 10.760 17.979 12.731 1.00 63.38 201 TYR A CA 1
ATOM 1562 C C . TYR A 1 201 ? 11.156 19.407 13.149 1.00 63.38 201 TYR A C 1
ATOM 1564 O O . TYR A 1 201 ? 11.035 20.351 12.361 1.00 63.38 201 TYR A O 1
ATOM 1572 N N . GLU A 1 202 ? 11.637 19.593 14.381 1.00 65.69 202 GLU A N 1
ATOM 1573 C CA . GLU A 1 202 ? 12.183 20.869 14.847 1.00 65.69 202 GLU A CA 1
ATOM 1574 C C . GLU A 1 202 ? 13.494 21.201 14.121 1.00 65.69 202 GLU A C 1
ATOM 1576 O O . GLU A 1 202 ? 13.650 22.331 13.658 1.00 65.69 202 GLU A O 1
ATOM 1581 N N . SER A 1 203 ? 14.383 20.223 13.918 1.00 65.00 203 SER A N 1
ATOM 1582 C CA . SER A 1 203 ? 15.635 20.425 13.179 1.00 65.00 203 SER A CA 1
ATOM 1583 C C . SER A 1 203 ? 15.415 20.740 11.693 1.00 65.00 203 SER A C 1
ATOM 1585 O O . SER A 1 203 ? 16.091 21.605 11.135 1.00 65.00 203 SER A O 1
ATOM 1587 N N . GLU A 1 204 ? 14.432 20.109 11.047 1.00 54.44 204 GLU A N 1
ATOM 1588 C CA . GLU A 1 204 ? 14.086 20.360 9.645 1.00 54.44 204 GLU A CA 1
ATOM 1589 C C . GLU A 1 204 ? 13.422 21.732 9.446 1.00 54.44 204 GLU A C 1
ATOM 1591 O O . GLU A 1 204 ? 13.680 22.417 8.449 1.00 54.44 204 GLU A O 1
ATOM 1596 N N . ASN A 1 205 ? 12.612 22.177 10.413 1.00 53.03 205 ASN A N 1
ATOM 1597 C CA . ASN A 1 205 ? 12.018 23.513 10.388 1.00 53.03 205 ASN A CA 1
ATOM 1598 C C . ASN A 1 205 ? 13.018 24.622 10.733 1.00 53.03 205 ASN A C 1
ATOM 1600 O O . ASN A 1 205 ? 12.885 25.716 10.186 1.00 53.03 205 ASN A O 1
ATOM 1604 N N . GLU A 1 206 ? 14.016 24.362 11.583 1.00 47.84 206 GLU A N 1
ATOM 1605 C CA . GLU A 1 206 ? 15.082 25.325 11.901 1.00 47.84 206 GLU A CA 1
ATOM 1606 C C . GLU A 1 206 ? 16.004 25.566 10.687 1.00 47.84 206 GLU A C 1
ATOM 1608 O O . GLU A 1 206 ? 16.428 26.689 10.428 1.00 47.84 206 GLU A O 1
ATOM 1613 N N . VAL A 1 207 ? 16.210 24.553 9.836 1.00 47.28 207 VAL A N 1
ATOM 1614 C CA . VAL A 1 207 ? 16.984 24.687 8.584 1.00 47.28 207 VAL A CA 1
ATOM 1615 C C . VAL A 1 207 ? 16.234 25.488 7.502 1.00 47.28 207 VAL A C 1
ATOM 1617 O O . VAL A 1 207 ? 16.865 26.085 6.626 1.00 47.28 207 VAL A O 1
ATOM 1620 N N . CYS A 1 208 ? 14.900 25.566 7.559 1.00 37.72 208 CYS A N 1
ATOM 1621 C CA . CYS A 1 208 ? 14.090 26.271 6.555 1.00 37.72 208 CYS A CA 1
ATOM 1622 C C . CYS A 1 208 ? 13.864 27.769 6.845 1.00 37.72 208 CYS A C 1
ATOM 1624 O O . CYS A 1 208 ? 13.419 28.488 5.948 1.00 37.72 208 CYS A O 1
ATOM 1626 N N . CYS A 1 209 ? 14.165 28.268 8.050 1.00 35.09 209 CYS A N 1
ATOM 1627 C CA . CYS A 1 209 ? 13.956 29.676 8.420 1.00 35.09 209 CYS A CA 1
ATOM 1628 C C . CYS A 1 209 ? 15.228 30.546 8.448 1.00 35.09 209 CYS A C 1
ATOM 1630 O O . CYS A 1 209 ? 15.115 31.758 8.618 1.00 35.09 209 CYS A O 1
ATOM 1632 N N . ASP A 1 210 ? 16.407 29.982 8.161 1.00 38.06 210 ASP A N 1
ATOM 1633 C CA . ASP A 1 210 ? 17.686 30.716 8.158 1.00 38.06 210 ASP A CA 1
ATOM 1634 C C . ASP A 1 210 ? 18.103 31.311 6.793 1.00 38.06 210 ASP A C 1
ATOM 1636 O O . ASP A 1 210 ? 19.214 31.831 6.638 1.00 38.06 210 ASP A O 1
ATOM 1640 N N . VAL A 1 211 ? 17.216 31.321 5.790 1.00 45.12 211 VAL A N 1
ATOM 1641 C CA . VAL A 1 211 ? 17.454 32.023 4.514 1.00 45.12 211 VAL A CA 1
ATOM 1642 C C . VAL A 1 211 ? 16.573 33.264 4.417 1.00 45.12 211 VAL A C 1
ATOM 1644 O O . VAL A 1 211 ? 15.610 33.274 3.666 1.00 45.12 211 VAL A O 1
ATOM 1647 N N . GLU A 1 212 ? 16.899 34.288 5.210 1.00 42.69 212 GLU A N 1
ATOM 1648 C CA . GLU A 1 212 ? 16.776 35.732 4.912 1.00 42.69 212 GLU A CA 1
ATOM 1649 C C . GLU A 1 212 ? 16.746 36.545 6.218 1.00 42.69 212 GLU A C 1
ATOM 1651 O O . GLU A 1 212 ? 15.687 36.935 6.686 1.00 42.69 212 GLU A O 1
ATOM 1656 N N . ASP A 1 213 ? 17.916 36.837 6.800 1.00 36.12 213 ASP A N 1
ATOM 1657 C CA . ASP A 1 213 ? 18.167 38.146 7.429 1.00 36.12 213 ASP A CA 1
ATOM 1658 C C . ASP A 1 213 ? 19.643 38.302 7.838 1.00 36.12 213 ASP A C 1
ATOM 1660 O O . ASP A 1 213 ? 20.040 38.228 8.999 1.00 36.12 213 ASP A O 1
ATOM 1664 N N . THR A 1 214 ? 20.507 38.581 6.859 1.00 38.69 214 THR A N 1
ATOM 1665 C CA . THR A 1 214 ? 21.798 39.233 7.142 1.00 38.69 214 THR A CA 1
ATOM 1666 C C . THR A 1 214 ? 21.891 40.557 6.407 1.00 38.69 214 THR A C 1
ATOM 1668 O O . THR A 1 214 ? 22.723 40.785 5.533 1.00 38.69 214 THR A O 1
ATOM 1671 N N . ALA A 1 215 ? 21.049 41.495 6.826 1.00 35.00 215 ALA A N 1
ATOM 1672 C CA . ALA A 1 215 ? 21.334 42.898 6.618 1.00 35.00 215 ALA A CA 1
ATOM 1673 C C . ALA A 1 215 ? 21.029 43.685 7.890 1.00 35.00 215 ALA A C 1
ATOM 1675 O O . ALA A 1 215 ? 19.874 43.919 8.227 1.00 35.00 215 ALA A O 1
ATOM 1676 N N . THR A 1 216 ? 22.103 44.224 8.478 1.00 30.23 216 THR A N 1
ATOM 1677 C CA . THR A 1 216 ? 22.161 45.512 9.196 1.00 30.23 216 THR A CA 1
ATOM 1678 C C . THR A 1 216 ? 22.562 45.422 10.677 1.00 30.23 216 THR A C 1
ATOM 1680 O O . THR A 1 216 ? 21.767 45.123 11.554 1.00 30.23 216 THR A O 1
ATOM 1683 N N . GLN A 1 217 ? 23.804 45.868 10.914 1.00 29.53 217 GLN A N 1
ATOM 1684 C CA . GLN A 1 217 ? 24.295 46.578 12.106 1.00 29.53 217 GLN A CA 1
ATOM 1685 C C . GLN A 1 217 ? 24.377 45.806 13.435 1.00 29.53 217 GLN A C 1
ATOM 1687 O O . GLN A 1 217 ? 23.406 45.679 14.168 1.00 29.53 217 GLN A O 1
ATOM 1692 N N . SER A 1 218 ? 25.604 45.577 13.910 1.00 29.75 218 SER A N 1
ATOM 1693 C CA . SER A 1 218 ? 26.298 46.545 14.785 1.00 29.75 218 SER A CA 1
ATOM 1694 C C . SER A 1 218 ? 27.609 45.951 15.307 1.00 29.75 218 SER A C 1
ATOM 1696 O O . SER A 1 218 ? 27.623 44.881 15.906 1.00 29.75 218 SER A O 1
ATOM 1698 N N . GLN A 1 219 ? 28.718 46.668 15.112 1.00 30.75 219 GLN A N 1
ATOM 1699 C CA . GLN A 1 219 ? 29.943 46.428 15.878 1.00 30.75 219 GLN A CA 1
ATOM 1700 C C . GLN A 1 219 ? 29.685 46.675 17.370 1.00 30.75 219 GLN A C 1
ATOM 1702 O O . GLN A 1 219 ? 28.911 47.570 17.720 1.00 30.75 219 GLN A O 1
ATOM 1707 N N . PRO A 1 220 ? 30.453 46.007 18.239 1.00 32.38 220 PRO A N 1
ATOM 1708 C CA . PRO A 1 220 ? 31.154 46.795 19.236 1.00 32.38 220 PRO A CA 1
ATOM 1709 C C . PRO A 1 220 ? 32.632 46.427 19.357 1.00 32.38 220 PRO A C 1
ATOM 1711 O O . PRO A 1 220 ? 33.154 45.467 18.795 1.00 32.38 220 PRO A O 1
ATOM 1714 N N . GLU A 1 221 ? 33.298 47.338 20.041 1.00 28.39 221 GLU A N 1
ATOM 1715 C CA . GLU A 1 221 ? 34.707 47.654 19.983 1.00 28.39 221 GLU A CA 1
ATOM 1716 C C . GLU A 1 221 ? 35.610 46.714 20.795 1.00 28.39 221 GLU A C 1
ATOM 1718 O O . GLU A 1 221 ? 35.193 45.962 21.671 1.00 28.39 221 GLU A O 1
ATOM 1723 N N . ARG A 1 222 ? 36.903 46.843 20.489 1.00 28.92 222 ARG A N 1
ATOM 1724 C CA . ARG A 1 222 ? 38.077 46.320 21.195 1.00 28.92 222 ARG A CA 1
ATOM 1725 C C . ARG A 1 222 ? 37.981 46.355 22.730 1.00 28.92 222 ARG A C 1
ATOM 1727 O O . ARG A 1 222 ? 37.796 47.422 23.308 1.00 28.92 222 ARG A O 1
ATOM 1734 N N . SER A 1 223 ? 38.471 45.287 23.362 1.00 28.25 223 SER A N 1
ATOM 1735 C CA . SER A 1 223 ? 39.392 45.423 24.499 1.00 28.25 223 SER A CA 1
ATOM 1736 C C . SER A 1 223 ? 40.415 44.285 24.526 1.00 28.25 223 SER A C 1
ATOM 1738 O O . SER A 1 223 ? 40.058 43.114 24.596 1.00 28.25 223 SER A O 1
ATOM 1740 N N . LEU A 1 224 ? 41.688 44.671 24.460 1.00 30.28 224 LEU A N 1
ATOM 1741 C CA . LEU A 1 224 ? 42.871 43.848 24.697 1.00 30.28 224 LEU A CA 1
ATOM 1742 C C . LEU A 1 224 ? 43.018 43.566 26.198 1.00 30.28 224 LEU A C 1
ATOM 1744 O O . LEU A 1 224 ? 43.011 44.518 26.977 1.00 30.28 224 LEU A O 1
ATOM 1748 N N . ALA A 1 225 ? 43.248 42.310 26.577 1.00 30.23 225 ALA A N 1
ATOM 1749 C CA . ALA A 1 225 ? 44.094 41.948 27.714 1.00 30.23 225 ALA A CA 1
ATOM 1750 C C . ALA A 1 225 ? 44.532 40.482 27.584 1.00 30.23 225 ALA A C 1
ATOM 1752 O O . ALA A 1 225 ? 43.719 39.592 27.352 1.00 30.23 225 ALA A O 1
ATOM 1753 N N . GLU A 1 226 ? 45.840 40.293 27.685 1.00 29.84 226 GLU A N 1
ATOM 1754 C CA . GLU A 1 226 ? 46.591 39.044 27.617 1.00 29.84 226 GLU A CA 1
ATOM 1755 C C . GLU A 1 226 ? 46.339 38.180 28.865 1.00 29.84 226 GLU A C 1
ATOM 1757 O O . GLU A 1 226 ? 46.317 38.720 29.970 1.00 29.84 226 GLU A O 1
ATOM 1762 N N . ASP A 1 227 ? 46.260 36.854 28.717 1.00 28.69 227 ASP A N 1
ATOM 1763 C CA . ASP A 1 227 ? 46.900 35.956 29.684 1.00 28.69 227 ASP A CA 1
ATOM 1764 C C . ASP A 1 227 ? 47.313 34.622 29.041 1.00 28.69 227 ASP A C 1
ATOM 1766 O O . ASP A 1 227 ? 46.666 34.063 28.157 1.00 28.69 227 ASP A O 1
ATOM 1770 N N . SER A 1 228 ? 48.477 34.204 29.497 1.00 25.89 228 SER A N 1
ATOM 1771 C CA . SER A 1 228 ? 49.370 33.123 29.130 1.00 25.89 228 SER A CA 1
ATOM 1772 C C . SER A 1 228 ? 48.928 31.735 29.613 1.00 25.89 228 SER A C 1
ATOM 1774 O O . SER A 1 228 ? 48.316 31.603 30.668 1.00 25.89 228 SER A O 1
ATOM 1776 N N . GLY A 1 229 ? 49.322 30.675 28.893 1.00 26.33 229 GLY A N 1
ATOM 1777 C CA . GLY A 1 229 ? 49.233 29.305 29.417 1.00 26.33 229 GLY A CA 1
ATOM 1778 C C . GLY A 1 229 ? 49.228 28.199 28.363 1.00 26.33 229 GLY A C 1
ATOM 1779 O O . GLY A 1 229 ? 48.177 27.773 27.912 1.00 26.33 229 GLY A O 1
ATOM 1780 N N . THR A 1 230 ? 50.432 27.766 27.999 1.00 26.80 230 THR A N 1
ATOM 1781 C CA . THR A 1 230 ? 50.851 26.450 27.473 1.00 26.80 230 THR A CA 1
ATOM 1782 C C . THR A 1 230 ? 49.837 25.291 27.516 1.00 26.80 230 THR A C 1
ATOM 1784 O O . THR A 1 230 ? 49.358 24.953 28.591 1.00 26.80 230 THR A O 1
ATOM 1787 N N . GLU A 1 231 ? 49.657 24.569 26.404 1.00 30.36 231 GLU A N 1
ATOM 1788 C CA . GLU A 1 231 ? 50.214 23.214 26.214 1.00 30.36 231 GLU A CA 1
ATOM 1789 C C . GLU A 1 231 ? 49.885 22.649 24.822 1.00 30.36 231 GLU A C 1
ATOM 1791 O O . GLU A 1 231 ? 48.808 22.815 24.256 1.00 30.36 231 GLU A O 1
ATOM 1796 N N . GLU A 1 232 ? 50.916 22.031 24.268 1.00 28.00 232 GLU A N 1
ATOM 1797 C CA . GLU A 1 232 ? 51.107 21.526 22.921 1.00 28.00 232 GLU A CA 1
ATOM 1798 C C . GLU A 1 232 ? 50.493 20.122 22.814 1.00 28.00 232 GLU A C 1
ATOM 1800 O O . GLU A 1 232 ? 50.871 19.219 23.558 1.00 28.00 232 GLU A O 1
ATOM 1805 N N . HIS A 1 233 ? 49.549 19.918 21.892 1.00 31.16 233 HIS A N 1
ATOM 1806 C CA . HIS A 1 233 ? 49.156 18.575 21.471 1.00 31.16 233 HIS A CA 1
ATOM 1807 C C . HIS A 1 233 ? 49.030 18.521 19.948 1.00 31.16 233 HIS A C 1
ATOM 1809 O O . HIS A 1 233 ? 48.082 19.039 19.356 1.00 31.16 233 HIS A O 1
ATOM 1815 N N . ASP A 1 234 ? 50.038 17.878 19.355 1.00 32.47 234 ASP A N 1
ATOM 1816 C CA . ASP A 1 234 ? 50.168 17.449 17.964 1.00 32.47 234 ASP A CA 1
ATOM 1817 C C . ASP A 1 234 ? 48.826 17.099 17.301 1.00 32.47 234 ASP A C 1
ATOM 1819 O O . ASP A 1 234 ? 48.238 16.038 17.543 1.00 32.47 234 ASP A O 1
ATOM 1823 N N . ARG A 1 235 ? 48.389 17.946 16.366 1.00 32.06 235 ARG A N 1
ATOM 1824 C CA . ARG A 1 235 ? 47.518 17.535 15.264 1.00 32.06 235 ARG A CA 1
ATOM 1825 C C . ARG A 1 235 ? 48.322 17.643 13.981 1.00 32.06 235 ARG A C 1
ATOM 1827 O O . ARG A 1 235 ? 48.698 18.727 13.561 1.00 32.06 235 ARG A O 1
ATOM 1834 N N . LYS A 1 236 ? 48.595 16.478 13.392 1.00 31.98 236 LYS A N 1
ATOM 1835 C CA . LYS A 1 236 ? 49.132 16.328 12.041 1.00 31.98 236 LYS A CA 1
ATOM 1836 C C . LYS A 1 236 ? 48.322 17.178 11.066 1.00 31.98 236 LYS A C 1
ATOM 1838 O O . LYS A 1 236 ? 47.153 16.885 10.820 1.00 31.98 236 LYS A O 1
ATOM 1843 N N . ASP A 1 237 ? 49.000 18.145 10.470 1.00 28.98 237 ASP A N 1
ATOM 1844 C CA . ASP A 1 237 ? 48.576 18.845 9.271 1.00 28.98 237 ASP A CA 1
ATOM 1845 C C . ASP A 1 237 ? 48.421 17.843 8.118 1.00 28.98 237 ASP A C 1
ATOM 1847 O O . ASP A 1 237 ? 49.395 17.389 7.512 1.00 28.98 237 ASP A O 1
ATOM 1851 N N . ALA A 1 238 ? 47.179 17.483 7.804 1.00 31.20 238 ALA A N 1
ATOM 1852 C CA . ALA A 1 238 ? 46.807 17.122 6.447 1.00 31.20 238 ALA A CA 1
ATOM 1853 C C . ALA A 1 238 ? 46.256 18.396 5.811 1.00 31.20 238 ALA A C 1
ATOM 1855 O O . ALA A 1 238 ? 45.097 18.760 5.999 1.00 31.20 238 ALA A O 1
ATOM 1856 N N . ASN A 1 239 ? 47.159 19.091 5.126 1.00 30.64 239 ASN A N 1
ATOM 1857 C CA . ASN A 1 239 ? 46.918 20.229 4.256 1.00 30.64 239 ASN A CA 1
ATOM 1858 C C . ASN A 1 239 ? 45.753 19.900 3.302 1.00 30.64 239 ASN A C 1
ATOM 1860 O O . ASN A 1 239 ? 45.959 19.277 2.262 1.00 30.64 239 ASN A O 1
ATOM 1864 N N . THR A 1 240 ? 44.527 20.245 3.696 1.00 32.47 240 THR A N 1
ATOM 1865 C CA . THR A 1 240 ? 43.381 20.242 2.790 1.00 32.47 240 THR A CA 1
ATOM 1866 C C . THR A 1 240 ? 43.373 21.634 2.209 1.00 32.47 240 THR A C 1
ATOM 1868 O O . THR A 1 240 ? 43.014 22.601 2.879 1.00 32.47 240 THR A O 1
ATOM 1871 N N . ASP A 1 241 ? 43.924 21.711 1.006 1.00 30.72 241 ASP A N 1
ATOM 1872 C CA . ASP A 1 241 ? 43.892 22.868 0.137 1.00 30.72 241 ASP A CA 1
ATOM 1873 C C . ASP A 1 241 ? 42.429 23.313 0.042 1.00 30.72 241 ASP A C 1
ATOM 1875 O O . ASP A 1 241 ? 41.611 22.693 -0.637 1.00 30.72 241 ASP A O 1
ATOM 1879 N N . ALA A 1 242 ? 42.073 24.335 0.820 1.00 33.16 242 ALA A N 1
ATOM 1880 C CA . ALA A 1 242 ? 40.813 25.046 0.701 1.00 33.16 242 ALA A CA 1
ATOM 1881 C C . ALA A 1 242 ? 40.904 25.914 -0.560 1.00 33.16 242 ALA A C 1
ATOM 1883 O O . ALA A 1 242 ? 40.949 27.145 -0.508 1.00 33.16 242 ALA A O 1
ATOM 1884 N N . GLY A 1 243 ? 40.978 25.228 -1.701 1.00 29.41 243 GLY A N 1
ATOM 1885 C CA . GLY A 1 243 ? 40.622 25.766 -2.992 1.00 29.41 243 GLY A CA 1
ATOM 1886 C C . GLY A 1 243 ? 39.154 26.135 -2.911 1.00 29.41 243 GLY A C 1
ATOM 1887 O O . GLY A 1 243 ? 38.275 25.293 -2.757 1.00 29.41 243 GLY A O 1
ATOM 1888 N N . THR A 1 244 ? 38.904 27.433 -2.939 1.00 35.62 244 THR A N 1
ATOM 1889 C CA . THR A 1 244 ? 37.589 27.998 -3.195 1.00 35.62 244 THR A CA 1
ATOM 1890 C C . THR A 1 244 ? 37.242 27.689 -4.650 1.00 35.62 244 THR A C 1
ATOM 1892 O O . THR A 1 244 ? 37.378 28.555 -5.510 1.00 35.62 244 THR A O 1
ATOM 1895 N N . ASP A 1 245 ? 36.819 26.455 -4.933 1.00 34.62 245 ASP A N 1
ATOM 1896 C CA . ASP A 1 245 ? 36.187 26.118 -6.207 1.00 34.62 245 ASP A CA 1
ATOM 1897 C C . ASP A 1 245 ? 34.795 26.748 -6.213 1.00 34.62 245 ASP A C 1
ATOM 1899 O O . ASP A 1 245 ? 33.795 26.208 -5.750 1.00 34.62 245 ASP A O 1
ATOM 1903 N N . LYS A 1 246 ? 34.771 27.975 -6.730 1.00 35.25 246 LYS A N 1
ATOM 1904 C CA . LYS A 1 246 ? 33.587 28.666 -7.238 1.00 35.25 246 LYS A CA 1
ATOM 1905 C C . LYS A 1 246 ? 33.209 28.177 -8.639 1.00 35.25 246 LYS A C 1
ATOM 1907 O O . LYS A 1 246 ? 32.666 28.954 -9.409 1.00 35.25 246 LYS A O 1
ATOM 1912 N N . ASP A 1 247 ? 33.449 26.908 -8.927 1.00 34.81 247 ASP A N 1
ATOM 1913 C CA . ASP A 1 247 ? 32.919 26.215 -10.088 1.00 34.81 247 ASP A CA 1
ATOM 1914 C C . ASP A 1 247 ? 32.248 24.951 -9.543 1.00 34.81 247 ASP A C 1
ATOM 1916 O O . ASP A 1 247 ? 32.858 23.889 -9.447 1.00 34.81 247 ASP A O 1
ATOM 1920 N N . ALA A 1 248 ? 30.987 25.072 -9.109 1.00 42.34 248 ALA A N 1
ATOM 1921 C CA . ALA A 1 248 ? 30.116 23.903 -9.128 1.00 42.34 248 ALA A CA 1
ATOM 1922 C C . ALA A 1 248 ? 30.151 23.428 -10.581 1.00 42.34 248 ALA A C 1
ATOM 1924 O O . ALA A 1 248 ? 29.697 24.168 -11.452 1.00 42.34 248 ALA A O 1
ATOM 1925 N N . ASP A 1 249 ? 30.828 22.305 -10.828 1.00 48.41 249 ASP A N 1
ATOM 1926 C CA . ASP A 1 249 ? 31.118 21.793 -12.163 1.00 48.41 249 ASP A CA 1
ATOM 1927 C C . ASP A 1 249 ? 29.838 21.877 -13.003 1.00 48.41 249 ASP A C 1
ATOM 1929 O O . ASP A 1 249 ? 28.848 21.210 -12.712 1.00 48.41 249 ASP A O 1
ATOM 1933 N N . GLU A 1 250 ? 29.821 22.769 -13.998 1.00 45.03 250 GLU A N 1
ATOM 1934 C CA . GLU A 1 250 ? 28.657 23.021 -14.862 1.00 45.03 250 GLU A CA 1
ATOM 1935 C C . GLU A 1 250 ? 28.249 21.741 -15.623 1.00 45.03 250 GLU A C 1
ATOM 1937 O O . GLU A 1 250 ? 27.148 21.648 -16.164 1.00 45.03 250 GLU A O 1
ATOM 1942 N N . PHE A 1 251 ? 29.130 20.733 -15.624 1.00 51.25 251 PHE A N 1
ATOM 1943 C CA . PHE A 1 251 ? 28.938 19.403 -16.189 1.00 51.25 251 PHE A CA 1
ATOM 1944 C C . PHE A 1 251 ? 28.660 18.312 -15.140 1.00 51.25 251 PHE A C 1
ATOM 1946 O O . PHE A 1 251 ? 28.598 17.132 -15.498 1.00 51.25 251 PHE A O 1
ATOM 1953 N N . ALA A 1 252 ? 28.497 18.662 -13.860 1.00 59.31 252 ALA A N 1
ATOM 1954 C CA . ALA A 1 252 ? 28.085 17.710 -12.838 1.00 59.31 252 ALA A CA 1
ATOM 1955 C C . ALA A 1 252 ? 26.679 17.190 -13.148 1.00 59.31 252 ALA A C 1
ATOM 1957 O O . ALA A 1 252 ? 25.749 17.960 -13.394 1.00 59.31 252 ALA A O 1
ATOM 1958 N N . SER A 1 253 ? 26.529 15.864 -13.111 1.00 67.94 253 SER A N 1
ATOM 1959 C CA . SER A 1 253 ? 25.226 15.224 -13.265 1.00 67.94 253 SER A CA 1
ATOM 1960 C C . SER A 1 253 ? 24.253 15.780 -12.224 1.00 67.94 253 SER A C 1
ATOM 196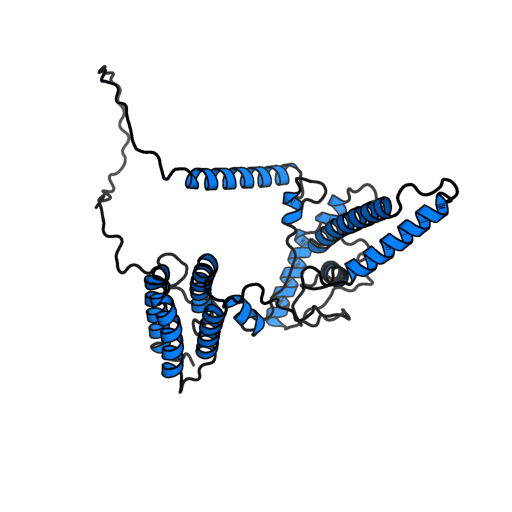2 O O . SER A 1 253 ? 24.575 15.828 -11.037 1.00 67.94 253 SER A O 1
ATOM 1964 N N . ALA A 1 254 ? 23.031 16.099 -12.646 1.00 69.06 254 ALA A N 1
ATOM 1965 C CA . ALA A 1 254 ? 21.923 16.443 -11.757 1.00 69.06 254 ALA A CA 1
ATOM 1966 C C . ALA A 1 254 ? 21.638 15.339 -10.719 1.00 69.06 254 ALA A C 1
ATOM 1968 O O . ALA A 1 254 ? 21.001 15.598 -9.702 1.00 69.06 254 ALA A O 1
ATOM 1969 N N . TRP A 1 255 ? 22.141 14.122 -10.957 1.00 76.38 255 TRP A N 1
ATOM 1970 C CA . TRP A 1 255 ? 22.013 12.958 -10.083 1.00 76.38 255 TRP A CA 1
ATOM 1971 C C . TRP A 1 255 ? 23.344 12.464 -9.500 1.00 76.38 255 TRP A C 1
ATOM 1973 O O . TRP A 1 255 ? 23.434 11.315 -9.052 1.00 76.38 255 TRP A O 1
ATOM 1983 N N . SER A 1 256 ? 24.393 13.295 -9.484 1.00 56.38 256 SER A N 1
ATOM 1984 C CA . SER A 1 256 ? 25.674 12.930 -8.871 1.00 56.38 256 SER A CA 1
ATOM 1985 C C . SER A 1 256 ? 25.502 12.716 -7.360 1.00 56.38 256 SER A C 1
ATOM 1987 O O . SER A 1 256 ? 25.292 13.668 -6.615 1.00 56.38 256 SER A O 1
ATOM 1989 N N . GLY A 1 257 ? 25.572 11.461 -6.904 1.00 51.22 257 GLY A N 1
ATOM 1990 C CA . GLY A 1 257 ? 25.442 11.082 -5.487 1.00 51.22 257 GLY A CA 1
ATOM 1991 C C . GLY A 1 257 ? 24.323 10.080 -5.194 1.00 51.22 257 GLY A C 1
ATOM 1992 O O . GLY A 1 257 ? 24.389 9.372 -4.190 1.00 51.22 257 GLY A O 1
ATOM 1993 N N . ALA A 1 258 ? 23.345 9.936 -6.092 1.00 49.19 258 ALA A N 1
ATOM 1994 C CA . ALA A 1 258 ? 22.399 8.829 -6.028 1.00 49.19 258 ALA A CA 1
ATOM 1995 C C . ALA A 1 258 ? 23.118 7.508 -6.362 1.00 49.19 258 ALA A C 1
ATOM 1997 O O . ALA A 1 258 ? 24.182 7.501 -6.982 1.00 49.19 258 ALA A O 1
ATOM 1998 N N . ALA A 1 259 ? 22.529 6.365 -6.008 1.00 48.25 259 ALA A N 1
ATOM 1999 C CA . ALA A 1 259 ? 22.993 5.014 -6.357 1.00 48.25 259 ALA A CA 1
ATOM 2000 C C . ALA A 1 259 ? 22.992 4.714 -7.885 1.00 48.25 259 ALA A C 1
ATOM 2002 O O . ALA A 1 259 ? 22.819 3.574 -8.308 1.00 48.25 259 ALA A O 1
ATOM 2003 N N . ALA A 1 260 ? 23.178 5.738 -8.719 1.00 53.75 260 ALA A N 1
ATOM 2004 C CA . ALA A 1 260 ? 22.862 5.827 -10.131 1.00 53.75 260 ALA A CA 1
ATOM 2005 C C . ALA A 1 260 ? 23.964 5.318 -11.074 1.00 53.75 260 ALA A C 1
ATOM 2007 O O . ALA A 1 260 ? 23.790 5.410 -12.282 1.00 53.75 260 ALA A O 1
ATOM 2008 N N . ASP A 1 261 ? 25.064 4.755 -10.578 1.00 57.28 261 ASP A N 1
ATOM 2009 C CA . ASP A 1 261 ? 26.107 4.175 -11.448 1.00 57.28 261 ASP A CA 1
ATOM 2010 C C . ASP A 1 261 ? 26.293 2.666 -11.240 1.00 57.28 261 ASP A C 1
ATOM 2012 O O . ASP A 1 261 ? 27.062 2.018 -11.952 1.00 57.28 261 ASP A O 1
ATOM 2016 N N . LYS A 1 262 ? 25.580 2.070 -10.275 1.00 62.50 262 LYS A N 1
ATOM 2017 C CA . LYS A 1 262 ? 25.612 0.624 -10.036 1.00 62.50 262 LYS A CA 1
ATOM 2018 C C . LYS A 1 262 ? 24.389 -0.032 -10.682 1.00 62.50 262 LYS A C 1
ATOM 2020 O O . LYS A 1 262 ? 23.280 0.440 -10.449 1.00 62.50 262 LYS A O 1
ATOM 2025 N N . PRO A 1 263 ? 24.560 -1.134 -11.438 1.00 65.62 263 PRO A N 1
ATOM 2026 C CA . PRO A 1 263 ? 23.429 -1.906 -11.937 1.00 65.62 263 PRO A CA 1
ATOM 2027 C C . PRO A 1 263 ? 22.545 -2.351 -10.772 1.00 65.62 263 PRO A C 1
ATOM 2029 O O . PRO A 1 263 ? 23.053 -2.919 -9.798 1.00 65.62 263 PRO A O 1
ATOM 2032 N N . LEU A 1 264 ? 21.239 -2.110 -10.873 1.00 73.75 264 LEU A N 1
ATOM 2033 C CA . LEU A 1 264 ? 20.292 -2.605 -9.882 1.00 73.75 264 LEU A CA 1
ATOM 2034 C C . LEU A 1 264 ? 20.139 -4.130 -10.048 1.00 73.75 264 LEU A C 1
ATOM 2036 O O . LEU A 1 264 ? 20.061 -4.622 -11.180 1.00 73.75 264 LEU A O 1
ATOM 2040 N N . PRO A 1 265 ? 20.112 -4.913 -8.952 1.00 69.38 265 PRO A N 1
ATOM 2041 C CA . PRO A 1 265 ? 19.831 -6.343 -9.033 1.00 69.38 265 PRO A CA 1
ATOM 2042 C C . PRO A 1 265 ? 18.497 -6.597 -9.750 1.00 69.38 265 PRO A C 1
ATOM 2044 O O . PRO A 1 265 ? 17.481 -6.022 -9.380 1.00 69.38 265 PRO A O 1
ATOM 2047 N N . GLY A 1 266 ? 18.503 -7.453 -10.776 1.00 71.06 266 GLY A N 1
ATOM 2048 C CA . GLY A 1 266 ? 17.306 -7.763 -11.570 1.00 71.06 266 GLY A CA 1
ATOM 2049 C C . GLY A 1 266 ? 16.979 -6.769 -12.694 1.00 71.06 266 GLY A C 1
ATOM 2050 O O . GLY A 1 266 ? 16.114 -7.070 -13.508 1.00 71.06 266 GLY A O 1
ATOM 2051 N N . ASP A 1 267 ? 17.696 -5.646 -12.812 1.00 80.19 267 ASP A N 1
ATOM 2052 C CA . ASP A 1 267 ? 17.480 -4.630 -13.855 1.00 80.19 267 ASP A CA 1
ATOM 2053 C C . ASP A 1 267 ? 18.510 -4.755 -14.988 1.00 80.19 267 ASP A C 1
ATOM 2055 O O . ASP A 1 267 ? 19.384 -3.907 -15.175 1.00 80.19 267 ASP A O 1
ATOM 2059 N N . ALA A 1 268 ? 18.459 -5.866 -15.726 1.00 73.25 268 ALA A N 1
ATOM 2060 C CA . ALA A 1 268 ? 19.450 -6.165 -16.764 1.00 73.25 268 ALA A CA 1
ATOM 2061 C C . ALA A 1 268 ? 19.492 -5.112 -17.888 1.00 73.25 268 ALA A C 1
ATOM 2063 O O . ALA A 1 268 ? 20.570 -4.840 -18.422 1.00 73.25 268 ALA A O 1
ATOM 2064 N N . ASP A 1 269 ? 18.340 -4.512 -18.197 1.00 76.81 269 ASP A N 1
ATOM 2065 C CA . ASP A 1 269 ? 18.172 -3.522 -19.264 1.00 76.81 269 ASP A CA 1
ATOM 2066 C C . ASP A 1 269 ? 18.228 -2.067 -18.761 1.00 76.81 269 ASP A C 1
ATOM 2068 O O . ASP A 1 269 ? 18.125 -1.133 -19.560 1.00 76.81 269 ASP A O 1
ATOM 2072 N N . GLY A 1 270 ? 18.396 -1.859 -17.449 1.00 84.31 270 GLY A N 1
ATOM 2073 C CA . GLY A 1 270 ? 18.493 -0.537 -16.824 1.00 84.31 270 GLY A CA 1
ATOM 2074 C C . GLY A 1 270 ? 17.185 0.267 -16.832 1.00 84.31 270 GLY A C 1
ATOM 2075 O O . GLY A 1 270 ? 17.209 1.493 -16.708 1.00 84.31 270 GLY A O 1
ATOM 2076 N N . HIS A 1 271 ? 16.035 -0.368 -17.073 1.00 88.00 271 HIS A N 1
ATOM 2077 C CA . HIS A 1 271 ? 14.748 0.326 -17.175 1.00 88.00 271 HIS A CA 1
ATOM 2078 C C . HIS A 1 271 ? 14.234 0.765 -15.809 1.00 88.00 271 HIS A C 1
ATOM 2080 O O . HIS A 1 271 ? 13.658 1.846 -15.711 1.00 88.00 271 HIS A O 1
ATOM 2086 N N . LEU A 1 272 ? 14.453 -0.036 -14.763 1.00 86.50 272 LEU A N 1
ATOM 2087 C CA . LEU A 1 272 ? 14.057 0.328 -13.402 1.00 86.50 272 LEU A CA 1
ATOM 2088 C C . LEU A 1 272 ? 14.845 1.549 -12.927 1.00 86.50 272 LEU A C 1
ATOM 2090 O O . LEU A 1 272 ? 14.280 2.484 -12.363 1.00 86.50 272 LEU A O 1
ATOM 2094 N N . GLN A 1 273 ? 16.137 1.582 -13.238 1.00 86.19 273 GLN A N 1
ATOM 2095 C CA . GLN A 1 273 ? 16.981 2.732 -12.965 1.00 86.19 273 GLN A CA 1
ATOM 2096 C C . GLN A 1 273 ? 16.470 4.004 -13.656 1.00 86.19 273 GLN A C 1
ATOM 2098 O O . GLN A 1 273 ? 16.360 5.048 -13.015 1.00 86.19 273 GLN A O 1
ATOM 2103 N N . LEU A 1 274 ? 16.122 3.929 -14.945 1.00 89.88 274 LEU A N 1
ATOM 2104 C CA . LEU A 1 274 ? 15.543 5.072 -15.658 1.00 89.88 274 LEU A CA 1
ATOM 2105 C C . LEU A 1 274 ? 14.184 5.485 -15.078 1.00 89.88 274 LEU A C 1
ATOM 2107 O O . LEU A 1 274 ? 13.890 6.676 -15.036 1.00 89.88 274 LEU A O 1
ATOM 2111 N N . ALA A 1 275 ? 13.372 4.538 -14.603 1.00 89.69 275 ALA A N 1
ATOM 2112 C CA . ALA A 1 275 ? 12.073 4.831 -14.002 1.00 89.69 275 ALA A CA 1
ATOM 2113 C C . ALA A 1 275 ? 12.187 5.634 -12.698 1.00 89.69 275 ALA A C 1
ATOM 2115 O O . ALA A 1 275 ? 11.385 6.543 -12.485 1.00 89.69 275 ALA A O 1
ATOM 2116 N N . PHE A 1 276 ? 13.193 5.363 -11.856 1.00 87.06 276 PHE A N 1
ATOM 2117 C CA . PHE A 1 276 ? 13.467 6.176 -10.664 1.00 87.06 276 PHE A CA 1
ATOM 2118 C C . PHE A 1 276 ? 13.786 7.628 -11.033 1.00 87.06 276 PHE A C 1
ATOM 2120 O O . PHE A 1 276 ? 13.160 8.549 -10.514 1.00 87.06 276 PHE A O 1
ATOM 2127 N N . LEU A 1 277 ? 14.693 7.830 -11.991 1.00 89.88 277 LEU A N 1
ATOM 2128 C CA . LEU A 1 277 ? 15.073 9.170 -12.451 1.00 89.88 277 LEU A CA 1
ATOM 2129 C C . LEU A 1 277 ? 13.898 9.893 -13.130 1.00 89.88 277 LEU A C 1
ATOM 2131 O O . LEU A 1 277 ? 13.699 11.093 -12.957 1.00 89.88 277 LEU A O 1
ATOM 2135 N N . LEU A 1 278 ? 13.080 9.157 -13.886 1.00 91.88 278 LEU A N 1
ATOM 2136 C CA . LEU A 1 278 ? 11.891 9.703 -14.535 1.00 91.88 278 LEU A CA 1
ATOM 2137 C C . LEU A 1 278 ? 10.807 10.080 -13.516 1.00 91.88 278 LEU A C 1
ATOM 2139 O O . LEU A 1 278 ? 10.086 11.047 -13.737 1.00 91.88 278 LEU A O 1
ATOM 2143 N N . THR A 1 279 ? 10.705 9.359 -12.397 1.00 90.12 279 THR A N 1
ATOM 2144 C CA . THR A 1 279 ? 9.765 9.681 -11.311 1.00 90.12 279 THR A CA 1
ATOM 2145 C C . THR A 1 279 ? 10.089 11.036 -10.689 1.00 90.12 279 THR A C 1
ATOM 2147 O O . THR A 1 279 ? 9.178 11.814 -10.429 1.00 90.12 279 THR A O 1
ATOM 2150 N N . GLU A 1 280 ? 11.371 11.369 -10.543 1.00 89.12 280 GLU A N 1
ATOM 2151 C CA . GLU A 1 280 ? 11.792 12.694 -10.081 1.00 89.12 280 GLU A CA 1
ATOM 2152 C C . GLU A 1 280 ? 11.386 13.803 -11.067 1.00 89.12 280 GLU A C 1
ATOM 2154 O O . GLU A 1 280 ? 10.834 14.823 -10.662 1.00 89.12 280 GLU A O 1
ATOM 2159 N N . ILE A 1 281 ? 11.556 13.572 -12.375 1.00 91.81 281 ILE A N 1
ATOM 2160 C CA . ILE A 1 281 ? 11.087 14.502 -13.419 1.00 91.81 281 ILE A CA 1
ATOM 2161 C C . ILE A 1 281 ? 9.560 14.673 -13.358 1.00 91.81 281 ILE A C 1
ATOM 2163 O O . ILE A 1 281 ? 9.054 15.787 -13.491 1.00 91.81 281 ILE A O 1
ATOM 2167 N N . VAL A 1 282 ? 8.806 13.588 -13.157 1.00 91.50 282 VAL A N 1
ATOM 2168 C CA . VAL A 1 282 ? 7.341 13.647 -13.021 1.00 91.50 282 VAL A CA 1
ATOM 2169 C C . VAL A 1 282 ? 6.930 14.404 -11.757 1.00 91.50 282 VAL A C 1
ATOM 2171 O O . VAL A 1 282 ? 6.016 15.223 -11.828 1.00 91.50 282 VAL A O 1
ATOM 2174 N N . SER A 1 283 ? 7.630 14.207 -10.640 1.00 87.62 283 SER A N 1
ATOM 2175 C CA . SER A 1 283 ? 7.407 14.953 -9.397 1.00 87.62 283 SER A CA 1
ATOM 2176 C C . SER A 1 283 ? 7.630 16.458 -9.593 1.00 87.62 283 SER A C 1
ATOM 2178 O O . SER A 1 283 ? 6.791 17.268 -9.196 1.00 87.62 283 SER A O 1
ATOM 2180 N N . ASP A 1 284 ? 8.701 16.851 -10.289 1.00 89.75 284 ASP A N 1
ATOM 2181 C CA . ASP A 1 284 ? 8.968 18.256 -10.628 1.00 89.75 284 ASP A CA 1
ATOM 2182 C C . ASP A 1 284 ? 7.897 18.862 -11.545 1.00 89.75 284 ASP A C 1
ATOM 2184 O O . ASP A 1 284 ? 7.577 20.048 -11.452 1.00 89.75 284 ASP A O 1
ATOM 2188 N N . LEU A 1 285 ? 7.348 18.067 -12.464 1.00 90.62 285 LEU A N 1
ATOM 2189 C CA . LEU A 1 285 ? 6.247 18.494 -13.327 1.00 90.62 285 LEU A CA 1
ATOM 2190 C C . LEU A 1 285 ? 4.956 18.678 -12.521 1.00 90.62 285 LEU A C 1
ATOM 2192 O O . LEU A 1 285 ? 4.234 19.651 -12.736 1.00 90.62 285 LEU A O 1
ATOM 2196 N N . GLN A 1 286 ? 4.670 17.774 -11.584 1.00 89.62 286 GLN A N 1
ATOM 2197 C CA . GLN A 1 286 ? 3.501 17.851 -10.708 1.00 89.62 286 GLN A CA 1
ATOM 2198 C C . GLN A 1 286 ? 3.580 19.051 -9.758 1.00 89.62 286 GLN A C 1
ATOM 2200 O O . GLN A 1 286 ? 2.598 19.783 -9.636 1.00 89.62 286 GLN A O 1
ATOM 2205 N N . SER A 1 287 ? 4.745 19.314 -9.158 1.00 88.69 287 SER A N 1
ATOM 2206 C CA . SER A 1 287 ? 4.956 20.476 -8.281 1.00 88.69 287 SER A CA 1
ATOM 2207 C C . SER A 1 287 ? 4.793 21.806 -9.025 1.00 88.69 287 SER A C 1
ATOM 2209 O O . SER A 1 287 ? 4.286 22.780 -8.470 1.00 88.69 287 SER A O 1
ATOM 2211 N N . GLN A 1 288 ? 5.129 21.831 -10.318 1.00 90.12 288 GLN A N 1
ATOM 2212 C CA . GLN A 1 288 ? 4.912 22.967 -11.218 1.00 90.12 288 GLN A CA 1
ATOM 2213 C C . GLN A 1 288 ? 3.514 22.986 -11.867 1.00 90.12 288 GLN A C 1
ATOM 2215 O O . GLN A 1 288 ? 3.266 23.794 -12.765 1.00 90.12 288 GLN A O 1
ATOM 2220 N N . ALA A 1 289 ? 2.599 22.109 -11.437 1.00 89.56 289 ALA A N 1
ATOM 2221 C CA . ALA A 1 289 ? 1.239 21.974 -11.962 1.00 89.56 289 ALA A CA 1
ATOM 2222 C C . ALA A 1 289 ? 1.180 21.801 -13.495 1.00 89.56 289 ALA A C 1
ATOM 2224 O O . ALA A 1 289 ? 0.313 22.362 -14.176 1.00 89.56 289 ALA A O 1
ATOM 2225 N N . ALA A 1 290 ? 2.115 21.030 -14.058 1.00 90.88 290 ALA A N 1
ATOM 2226 C CA . ALA A 1 290 ? 2.125 20.707 -15.476 1.00 90.88 290 ALA A CA 1
ATOM 2227 C C . ALA A 1 290 ? 0.831 19.979 -15.897 1.00 90.88 290 ALA A C 1
ATOM 2229 O O . ALA A 1 290 ? 0.251 19.221 -15.113 1.00 90.88 290 ALA A O 1
ATOM 2230 N N . PRO A 1 291 ? 0.357 20.163 -17.145 1.00 92.94 291 PRO A N 1
ATOM 2231 C CA . PRO A 1 291 ? -0.828 19.469 -17.629 1.00 92.94 291 PRO A CA 1
ATOM 2232 C C . PRO A 1 291 ? -0.683 17.945 -17.533 1.00 92.94 291 PRO A C 1
ATOM 2234 O O . PRO A 1 291 ? 0.288 17.376 -18.025 1.00 92.94 291 PRO A O 1
ATOM 2237 N N . ALA A 1 292 ? -1.704 17.256 -17.017 1.00 89.06 292 ALA A N 1
ATOM 2238 C CA . ALA A 1 292 ? -1.702 15.790 -16.928 1.00 89.06 292 ALA A CA 1
ATOM 2239 C C . ALA A 1 292 ? -1.475 15.097 -18.289 1.00 89.06 292 ALA A C 1
ATOM 2241 O O . ALA A 1 292 ? -0.923 14.003 -18.352 1.00 89.06 292 ALA A O 1
ATOM 2242 N N . ALA A 1 293 ? -1.871 15.737 -19.396 1.00 91.56 293 ALA A N 1
ATOM 2243 C CA . ALA A 1 293 ? -1.611 15.236 -20.746 1.00 91.56 293 ALA A CA 1
ATOM 2244 C C . ALA A 1 293 ? -0.110 15.175 -21.086 1.00 91.56 293 ALA A C 1
ATOM 2246 O O . ALA A 1 293 ? 0.311 14.244 -21.769 1.00 91.56 293 ALA A O 1
ATOM 2247 N N . ASP A 1 294 ? 0.683 16.127 -20.587 1.00 92.19 294 ASP A N 1
ATOM 2248 C CA . ASP A 1 294 ? 2.130 16.187 -20.807 1.00 92.19 294 ASP A CA 1
ATOM 2249 C C . ASP A 1 294 ? 2.829 15.038 -20.043 1.00 92.19 294 ASP A C 1
ATOM 2251 O O . ASP A 1 294 ? 3.635 14.309 -20.623 1.00 92.19 294 ASP A O 1
ATOM 2255 N N . ILE A 1 295 ? 2.430 14.789 -18.786 1.00 91.44 295 ILE A N 1
ATOM 2256 C CA . ILE A 1 295 ? 2.915 13.655 -17.970 1.00 91.44 295 ILE A CA 1
ATOM 2257 C C . ILE A 1 295 ? 2.530 12.313 -18.613 1.00 91.44 295 ILE A C 1
ATOM 2259 O O . ILE A 1 295 ? 3.368 11.424 -18.770 1.00 91.44 295 ILE A O 1
ATOM 2263 N N . LYS A 1 296 ? 1.280 12.173 -19.072 1.00 90.88 296 LYS A N 1
ATOM 2264 C CA . LYS A 1 296 ? 0.811 10.955 -19.754 1.00 90.88 296 LYS A CA 1
ATOM 2265 C C . LYS A 1 296 ? 1.558 10.684 -21.056 1.00 90.88 296 LYS A C 1
ATOM 2267 O O . LYS A 1 296 ? 1.885 9.532 -21.332 1.00 90.88 296 LYS A O 1
ATOM 2272 N N . ALA A 1 297 ? 1.843 11.717 -21.847 1.00 93.00 297 ALA A N 1
ATOM 2273 C CA . ALA A 1 297 ? 2.615 11.575 -23.077 1.00 93.00 297 ALA A CA 1
ATOM 2274 C C . ALA A 1 297 ? 4.059 11.126 -22.797 1.00 93.00 297 ALA A C 1
ATOM 2276 O O . ALA A 1 297 ? 4.570 10.250 -23.496 1.00 93.00 297 ALA A O 1
ATOM 2277 N N . LEU A 1 298 ? 4.691 11.676 -21.754 1.00 94.88 298 LEU A N 1
ATOM 2278 C CA . LEU A 1 298 ? 6.027 11.270 -21.318 1.00 94.88 298 LEU A CA 1
ATOM 2279 C C . LEU A 1 298 ? 6.060 9.802 -20.878 1.00 94.88 298 LEU A C 1
ATOM 2281 O O . LEU A 1 298 ? 6.893 9.033 -21.359 1.00 94.88 298 LEU A O 1
ATOM 2285 N N . ASN A 1 299 ? 5.122 9.400 -20.019 1.00 92.56 299 ASN A N 1
ATOM 2286 C CA . ASN A 1 299 ? 5.014 8.019 -19.557 1.00 92.56 299 ASN A CA 1
ATOM 2287 C C . ASN A 1 299 ? 4.745 7.048 -20.707 1.00 92.56 299 ASN A C 1
ATOM 2289 O O . ASN A 1 299 ? 5.374 5.998 -20.772 1.00 92.56 299 ASN A O 1
ATOM 2293 N N . ALA A 1 300 ? 3.870 7.403 -21.653 1.00 92.44 300 ALA A N 1
ATOM 2294 C CA . ALA A 1 300 ? 3.620 6.581 -22.834 1.00 92.44 300 ALA A CA 1
ATOM 2295 C C . ALA A 1 300 ? 4.889 6.398 -23.684 1.00 92.44 300 ALA A C 1
ATOM 2297 O O . ALA A 1 300 ? 5.175 5.293 -24.139 1.00 92.44 300 ALA A O 1
ATOM 2298 N N . ALA A 1 301 ? 5.688 7.455 -23.858 1.00 95.12 301 ALA A N 1
ATOM 2299 C CA . ALA A 1 301 ? 6.956 7.366 -24.578 1.00 95.12 301 ALA A CA 1
ATOM 2300 C C . ALA A 1 301 ? 7.990 6.490 -23.844 1.00 95.12 301 ALA A C 1
ATOM 2302 O O . ALA A 1 301 ? 8.741 5.753 -24.487 1.00 95.12 301 ALA A O 1
ATOM 2303 N N . PHE A 1 302 ? 8.003 6.524 -22.509 1.00 94.88 302 PHE A N 1
ATOM 2304 C CA . PHE A 1 302 ? 8.836 5.638 -21.695 1.00 94.88 302 PHE A CA 1
ATOM 2305 C C . PHE A 1 302 ? 8.382 4.170 -21.767 1.00 94.88 302 PHE A C 1
ATOM 2307 O O . PHE A 1 302 ? 9.215 3.276 -21.915 1.00 94.88 302 PHE A O 1
ATOM 2314 N N . VAL A 1 303 ? 7.071 3.913 -21.730 1.00 91.94 303 VAL A N 1
ATOM 2315 C CA . VAL A 1 303 ? 6.489 2.573 -21.914 1.00 91.94 303 VAL A CA 1
ATOM 2316 C C . VAL A 1 303 ? 6.846 2.014 -23.292 1.00 91.94 303 VAL A C 1
ATOM 2318 O O . VAL A 1 303 ? 7.312 0.877 -23.380 1.00 91.94 303 VAL A O 1
ATOM 2321 N N . ASP A 1 304 ? 6.710 2.814 -24.354 1.00 93.44 304 ASP A N 1
ATOM 2322 C CA . ASP A 1 304 ? 7.149 2.451 -25.706 1.00 93.44 304 ASP A CA 1
ATOM 2323 C C . ASP A 1 304 ? 8.643 2.081 -25.714 1.00 93.44 304 ASP A C 1
ATOM 2325 O O . ASP A 1 304 ? 9.028 1.057 -26.279 1.00 93.44 304 ASP A O 1
ATOM 2329 N N . TYR A 1 305 ? 9.493 2.890 -25.069 1.00 93.94 305 TYR A N 1
ATOM 2330 C CA . TYR A 1 305 ? 10.934 2.638 -24.975 1.00 93.94 305 TYR A CA 1
ATOM 2331 C C . TYR A 1 305 ? 11.260 1.339 -24.238 1.00 93.94 305 TYR A C 1
ATOM 2333 O O . TYR A 1 305 ? 12.113 0.580 -24.699 1.00 93.94 305 TYR A O 1
ATOM 2341 N N . ARG A 1 306 ? 10.578 1.038 -23.133 1.00 91.25 306 ARG A N 1
ATOM 2342 C CA . ARG A 1 306 ? 10.733 -0.226 -22.395 1.00 91.25 306 ARG A CA 1
ATOM 2343 C C . ARG A 1 306 ? 10.419 -1.445 -23.259 1.00 91.25 306 ARG A C 1
ATOM 2345 O O . ARG A 1 306 ? 11.188 -2.398 -23.277 1.00 91.25 306 ARG A O 1
ATOM 2352 N N . HIS A 1 307 ? 9.323 -1.386 -24.009 1.00 89.69 307 HIS A N 1
ATOM 2353 C CA . HIS A 1 307 ? 8.835 -2.497 -24.831 1.00 89.69 307 HIS A CA 1
ATOM 2354 C C . HIS A 1 307 ? 9.407 -2.511 -26.256 1.00 89.69 307 HIS A C 1
ATOM 2356 O O . HIS A 1 307 ? 8.928 -3.262 -27.112 1.00 89.69 307 HIS A O 1
ATOM 2362 N N . ARG A 1 308 ? 10.415 -1.674 -26.535 1.00 91.56 308 ARG A N 1
ATOM 2363 C CA . ARG A 1 308 ? 11.046 -1.586 -27.854 1.00 91.56 308 ARG A CA 1
ATOM 2364 C C . ARG A 1 308 ? 11.635 -2.933 -28.260 1.00 91.56 308 ARG A C 1
ATOM 2366 O O . ARG A 1 308 ? 12.199 -3.664 -27.444 1.00 91.56 308 ARG A O 1
ATOM 2373 N N . ARG A 1 309 ? 11.565 -3.237 -29.548 1.00 88.44 309 ARG A N 1
ATOM 2374 C CA . ARG A 1 309 ? 12.270 -4.372 -30.129 1.00 88.44 309 ARG A CA 1
ATOM 2375 C C . ARG A 1 309 ? 13.674 -3.928 -30.557 1.00 88.44 309 ARG A C 1
ATOM 2377 O O . ARG A 1 309 ? 13.934 -2.737 -30.741 1.00 88.44 309 ARG A O 1
ATOM 2384 N N . PRO A 1 310 ? 14.629 -4.856 -30.720 1.00 85.56 310 PRO A N 1
ATOM 2385 C CA . PRO A 1 310 ? 15.975 -4.485 -31.152 1.00 85.56 310 PRO A CA 1
ATOM 2386 C C . PRO A 1 310 ? 15.989 -3.729 -32.491 1.00 85.56 310 PRO A C 1
ATOM 2388 O O . PRO A 1 310 ? 16.802 -2.826 -32.677 1.00 85.56 310 PRO A O 1
ATOM 2391 N N . GLU A 1 311 ? 15.077 -4.060 -33.412 1.00 89.19 311 GLU A N 1
ATOM 2392 C CA . GLU A 1 311 ? 14.993 -3.444 -34.741 1.00 89.19 311 GLU A CA 1
ATOM 2393 C C . GLU A 1 311 ? 14.520 -1.982 -34.755 1.00 89.19 311 GLU A C 1
ATOM 2395 O O . GLU A 1 311 ? 14.869 -1.244 -35.677 1.00 89.19 311 GLU A O 1
ATOM 2400 N N . ASP A 1 312 ? 13.739 -1.551 -33.763 1.00 91.75 312 ASP A N 1
ATOM 2401 C CA . ASP A 1 312 ? 13.186 -0.196 -33.673 1.00 91.75 312 ASP A CA 1
ATOM 2402 C C . ASP A 1 312 ? 13.777 0.616 -32.509 1.00 91.75 312 ASP A C 1
ATOM 2404 O O . ASP A 1 312 ? 13.451 1.796 -32.358 1.00 91.75 312 ASP A O 1
ATOM 2408 N N . ALA A 1 313 ? 14.728 0.044 -31.761 1.00 88.50 313 ALA A N 1
ATOM 2409 C CA . ALA A 1 313 ? 15.267 0.618 -30.534 1.00 88.50 313 ALA A CA 1
ATOM 2410 C C . ALA A 1 313 ? 15.723 2.081 -30.662 1.00 88.50 313 ALA A C 1
ATOM 2412 O O . ALA A 1 313 ? 15.366 2.911 -29.827 1.00 88.50 313 ALA A O 1
ATOM 2413 N N . LEU A 1 314 ? 16.451 2.416 -31.734 1.00 91.94 314 LEU A N 1
ATOM 2414 C CA . LEU A 1 314 ? 16.895 3.788 -32.007 1.00 91.94 314 LEU A CA 1
ATOM 2415 C C . LEU A 1 314 ? 15.714 4.731 -32.259 1.00 91.94 314 LEU A C 1
ATOM 2417 O O . LEU A 1 314 ? 15.640 5.808 -31.678 1.00 91.94 314 LEU A O 1
ATOM 2421 N N . SER A 1 315 ? 14.761 4.323 -33.100 1.00 94.69 315 SER A N 1
ATOM 2422 C CA . SER A 1 315 ? 13.598 5.154 -33.425 1.00 94.69 315 SER A CA 1
ATOM 2423 C C . SER A 1 315 ? 12.722 5.409 -32.203 1.00 94.69 315 SER A C 1
ATOM 2425 O O . SER A 1 315 ? 12.158 6.495 -32.077 1.00 94.69 315 SER A O 1
ATOM 2427 N N . VAL A 1 316 ? 12.557 4.414 -31.331 1.00 94.31 316 VAL A N 1
ATOM 2428 C CA . VAL A 1 316 ? 11.755 4.560 -30.117 1.00 94.31 316 VAL A CA 1
ATOM 2429 C C . VAL A 1 316 ? 12.477 5.432 -29.090 1.00 94.31 316 VAL A C 1
ATOM 2431 O O . VAL A 1 316 ? 11.851 6.315 -28.506 1.00 94.31 316 VAL A O 1
ATOM 2434 N N . ALA A 1 317 ? 13.789 5.256 -28.925 1.00 94.75 317 ALA A N 1
ATOM 2435 C CA . ALA A 1 317 ? 14.594 6.100 -28.050 1.00 94.75 317 ALA A CA 1
ATOM 2436 C C . ALA A 1 317 ? 14.545 7.575 -28.457 1.00 94.75 317 ALA A C 1
ATOM 2438 O O . ALA A 1 317 ? 14.347 8.431 -27.602 1.00 94.75 317 ALA A O 1
ATOM 2439 N N . GLU A 1 318 ? 14.635 7.881 -29.752 1.00 95.94 318 GLU A N 1
ATOM 2440 C CA . GLU A 1 318 ? 14.528 9.261 -30.238 1.00 95.94 318 GLU A CA 1
ATOM 2441 C C . GLU A 1 318 ? 13.143 9.869 -29.972 1.00 95.94 318 GLU A C 1
ATOM 2443 O O . GLU A 1 318 ? 13.046 11.042 -29.620 1.00 95.94 318 GLU A O 1
ATOM 2448 N N . ARG A 1 319 ? 12.059 9.078 -30.042 1.00 96.38 319 ARG A N 1
ATOM 2449 C CA . ARG A 1 319 ? 10.723 9.550 -29.631 1.00 96.38 319 ARG A CA 1
ATOM 2450 C C . ARG A 1 319 ? 10.665 9.864 -28.135 1.00 96.38 319 ARG A C 1
ATOM 2452 O O . ARG A 1 319 ? 10.093 10.883 -27.757 1.00 96.38 319 ARG A O 1
ATOM 2459 N N . PHE A 1 320 ? 11.270 9.024 -27.296 1.00 97.38 320 PHE A N 1
ATOM 2460 C CA . PHE A 1 320 ? 11.324 9.260 -25.854 1.00 97.38 320 PHE A CA 1
ATOM 2461 C C . PHE A 1 320 ? 12.171 10.490 -25.502 1.00 97.38 320 PHE A C 1
ATOM 2463 O O . PHE A 1 320 ? 11.712 11.367 -24.769 1.00 97.38 320 PHE A O 1
ATOM 2470 N N . LYS A 1 321 ? 13.354 10.632 -26.108 1.00 97.12 321 LYS A N 1
ATOM 2471 C CA . LYS A 1 321 ? 14.191 11.828 -25.964 1.00 97.12 321 LYS A CA 1
ATOM 2472 C C . LYS A 1 321 ? 13.481 13.094 -26.434 1.00 97.12 321 LYS A C 1
ATOM 2474 O O . LYS A 1 321 ? 13.571 14.111 -25.754 1.00 97.12 321 LYS A O 1
ATOM 2479 N N . ALA A 1 322 ? 12.747 13.035 -27.546 1.00 96.94 322 ALA A N 1
ATOM 2480 C CA . ALA A 1 322 ? 11.972 14.167 -28.046 1.00 96.94 322 ALA A CA 1
ATOM 2481 C C . ALA A 1 322 ? 10.858 14.586 -27.072 1.00 96.94 322 ALA A C 1
ATOM 2483 O O . ALA A 1 322 ? 10.645 15.781 -26.878 1.00 96.94 322 ALA A O 1
ATOM 2484 N N . ALA A 1 323 ? 10.186 13.629 -26.422 1.00 96.38 323 ALA A N 1
ATOM 2485 C CA . ALA A 1 323 ? 9.200 13.929 -25.383 1.00 96.38 323 ALA A CA 1
ATOM 2486 C C . ALA A 1 323 ? 9.842 14.632 -24.172 1.00 96.38 323 ALA A C 1
ATOM 2488 O O . ALA A 1 323 ? 9.317 15.637 -23.699 1.00 96.38 323 ALA A O 1
ATOM 2489 N N . LEU A 1 324 ? 11.008 14.161 -23.718 1.00 96.88 324 LEU A N 1
ATOM 2490 C CA . LEU A 1 324 ? 11.782 14.812 -22.652 1.00 96.88 324 LEU A CA 1
ATOM 2491 C C . LEU A 1 324 ? 12.232 16.227 -23.052 1.00 96.88 324 LEU A C 1
ATOM 2493 O O . LEU A 1 324 ? 12.086 17.169 -22.276 1.00 96.88 324 LEU A O 1
ATOM 2497 N N . GLN A 1 325 ? 12.734 16.390 -24.278 1.00 96.75 325 GLN A N 1
ATOM 2498 C CA . GLN A 1 325 ? 13.205 17.674 -24.799 1.00 96.75 325 GLN A CA 1
ATOM 2499 C C . GLN A 1 325 ? 12.072 18.702 -24.885 1.00 96.75 325 GLN A C 1
ATOM 2501 O O . GLN A 1 325 ? 12.242 19.845 -24.467 1.00 96.75 325 GLN A O 1
ATOM 2506 N N . PHE A 1 326 ? 10.897 18.286 -25.362 1.00 95.81 326 PHE A N 1
ATOM 2507 C CA . PHE A 1 326 ? 9.704 19.132 -25.404 1.00 95.81 326 PHE A CA 1
ATOM 2508 C C . PHE A 1 326 ? 9.325 19.679 -24.019 1.00 95.81 326 PHE A C 1
ATOM 2510 O O . PHE A 1 326 ? 8.886 20.824 -23.897 1.00 95.81 326 PHE A O 1
ATOM 2517 N N . LEU A 1 327 ? 9.507 18.878 -22.966 1.00 95.69 327 LEU A N 1
ATOM 2518 C CA . LEU A 1 327 ? 9.255 19.310 -21.593 1.00 95.69 327 LEU A CA 1
ATOM 2519 C C . LEU A 1 327 ? 10.359 20.235 -21.080 1.00 95.69 327 LEU A C 1
ATOM 2521 O O . LEU A 1 327 ? 10.037 21.274 -20.513 1.00 95.69 327 LEU A O 1
ATOM 2525 N N . ALA A 1 328 ? 11.633 19.938 -21.338 1.00 94.25 328 ALA A N 1
ATOM 2526 C CA . ALA A 1 328 ? 12.746 20.814 -20.958 1.00 94.25 328 ALA A CA 1
ATOM 2527 C C . ALA A 1 328 ? 12.649 22.218 -21.586 1.00 94.25 328 ALA A C 1
ATOM 2529 O O . ALA A 1 328 ? 12.990 23.209 -20.944 1.00 94.25 328 ALA A O 1
ATOM 2530 N N . GLU A 1 329 ? 12.134 22.327 -22.815 1.00 94.44 329 GLU A N 1
ATOM 2531 C CA . GLU A 1 329 ? 11.891 23.618 -23.477 1.00 94.44 329 GLU A CA 1
ATOM 2532 C C . GLU A 1 329 ? 10.815 24.461 -22.778 1.00 94.44 329 GLU A C 1
ATOM 2534 O O . GLU A 1 329 ? 10.845 25.691 -22.840 1.00 94.44 329 GLU A O 1
ATOM 2539 N N . ARG A 1 330 ? 9.855 23.809 -22.116 1.00 94.44 330 ARG A N 1
ATOM 2540 C CA . ARG A 1 330 ? 8.733 24.458 -21.421 1.00 94.44 330 ARG A CA 1
ATOM 2541 C C . ARG A 1 330 ? 8.999 24.669 -19.932 1.00 94.44 330 ARG A C 1
ATOM 2543 O O . ARG A 1 330 ? 8.449 25.604 -19.357 1.00 94.44 330 ARG A O 1
ATOM 2550 N N . TYR A 1 331 ? 9.841 23.830 -19.337 1.00 93.81 331 TYR A N 1
ATOM 2551 C CA . TYR A 1 331 ? 10.177 23.813 -17.918 1.00 93.81 331 TYR A CA 1
ATOM 2552 C C . TYR A 1 331 ? 11.705 23.859 -17.763 1.00 93.81 331 TYR A C 1
ATOM 2554 O O . TYR A 1 331 ? 12.353 22.811 -17.718 1.00 93.81 331 TYR A O 1
ATOM 2562 N N . PRO A 1 332 ? 12.306 25.065 -17.677 1.00 90.38 332 PRO A N 1
ATOM 2563 C CA . PRO A 1 332 ? 13.762 25.226 -17.653 1.00 90.38 332 PRO A CA 1
ATOM 2564 C C . PRO A 1 332 ? 14.469 24.499 -16.501 1.00 90.38 332 PRO A C 1
ATOM 2566 O O . PRO A 1 332 ? 15.633 24.132 -16.637 1.00 90.38 332 PRO A O 1
ATOM 2569 N N . SER A 1 333 ? 13.770 24.251 -15.388 1.00 89.38 333 SER A N 1
ATOM 2570 C CA . SER A 1 333 ? 14.279 23.469 -14.253 1.00 89.38 333 SER A CA 1
ATOM 2571 C C . SER A 1 333 ? 14.624 22.021 -14.617 1.00 89.38 333 SER A C 1
ATOM 2573 O O . SER A 1 333 ? 15.432 21.400 -13.934 1.00 89.38 333 SER A O 1
ATOM 2575 N N . LEU A 1 334 ? 14.063 21.487 -15.707 1.00 92.25 334 LEU A N 1
ATOM 2576 C CA . LEU A 1 334 ? 14.289 20.110 -16.144 1.00 92.25 334 LEU A CA 1
ATOM 2577 C C . LEU A 1 334 ? 15.497 19.949 -17.072 1.00 92.25 334 LEU A C 1
ATOM 2579 O O . LEU A 1 334 ? 15.862 18.818 -17.377 1.00 92.25 334 LEU A O 1
ATOM 2583 N N . VAL A 1 335 ? 16.113 21.037 -17.550 1.00 91.75 335 VAL A N 1
ATOM 2584 C CA . VAL A 1 335 ? 17.134 20.984 -18.615 1.00 91.75 335 VAL A CA 1
ATOM 2585 C C . VAL A 1 335 ? 18.317 20.086 -18.242 1.00 91.75 335 VAL A C 1
ATOM 2587 O O . VAL A 1 335 ? 18.702 19.235 -19.043 1.00 91.75 335 VAL A O 1
ATOM 2590 N N . SER A 1 336 ? 18.857 20.221 -17.028 1.00 89.50 336 SER A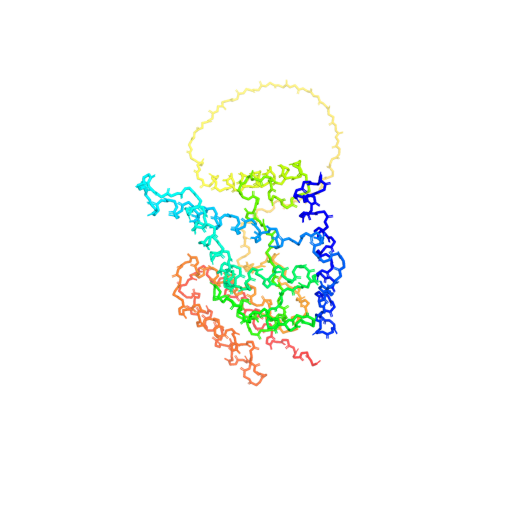 N 1
ATOM 2591 C CA . SER A 1 336 ? 19.981 19.398 -16.558 1.00 89.50 336 SER A CA 1
ATOM 2592 C C . SER A 1 336 ? 19.594 17.920 -16.421 1.00 89.50 336 SER A C 1
ATOM 2594 O O . SER A 1 336 ? 20.273 17.050 -16.963 1.00 89.50 336 SER A O 1
ATOM 2596 N N . LYS A 1 337 ? 18.446 17.631 -15.792 1.00 91.31 337 LYS A N 1
ATOM 2597 C CA . LYS A 1 337 ? 17.908 16.267 -15.629 1.00 91.31 337 LYS A CA 1
ATOM 2598 C C . LYS A 1 337 ? 17.641 15.596 -16.981 1.00 91.31 337 LYS A C 1
ATOM 2600 O O . LYS A 1 337 ? 17.963 14.429 -17.189 1.00 91.31 337 LYS A O 1
ATOM 2605 N N . VAL A 1 338 ? 17.088 16.331 -17.943 1.00 93.44 338 VAL A N 1
ATOM 2606 C CA . VAL A 1 338 ? 16.815 15.811 -19.290 1.00 93.44 338 VAL A CA 1
ATOM 2607 C C . VAL A 1 338 ? 18.105 15.512 -20.055 1.00 93.44 338 VAL A C 1
ATOM 2609 O O . VAL A 1 338 ? 18.187 14.458 -20.688 1.00 93.44 338 VAL A O 1
ATOM 2612 N N . ALA A 1 339 ? 19.123 16.372 -19.964 1.00 91.12 339 ALA A N 1
ATOM 2613 C CA . ALA A 1 339 ? 20.419 16.138 -20.604 1.00 91.12 339 ALA A CA 1
ATOM 2614 C C . ALA A 1 339 ? 21.116 14.872 -20.066 1.00 91.12 339 ALA A C 1
ATOM 2616 O O . ALA A 1 339 ? 21.618 14.043 -20.836 1.00 91.12 339 ALA A O 1
ATOM 2617 N N . ASP A 1 340 ? 21.076 14.671 -18.750 1.00 89.62 340 ASP A N 1
ATOM 2618 C CA . ASP A 1 340 ? 21.595 13.458 -18.121 1.00 89.62 340 ASP A CA 1
ATOM 2619 C C . ASP A 1 340 ? 20.801 12.212 -18.526 1.00 89.62 340 ASP A C 1
ATOM 2621 O O . ASP A 1 340 ? 21.379 11.162 -18.823 1.00 89.62 340 ASP A O 1
ATOM 2625 N N . MET A 1 341 ? 19.471 12.318 -18.585 1.00 91.81 341 MET A N 1
ATOM 2626 C CA . MET A 1 341 ? 18.602 11.220 -19.005 1.00 91.81 341 MET A CA 1
ATOM 2627 C C . MET A 1 341 ? 18.900 10.810 -20.452 1.00 91.81 341 MET A C 1
ATOM 2629 O O . MET A 1 341 ? 19.018 9.620 -20.745 1.00 91.81 341 MET A O 1
ATOM 2633 N N . HIS A 1 342 ? 19.083 11.776 -21.360 1.00 93.31 342 HIS A N 1
ATOM 2634 C CA . HIS A 1 342 ? 19.494 11.508 -22.743 1.00 93.31 342 HIS A CA 1
ATOM 2635 C C . HIS A 1 342 ? 20.820 10.751 -22.800 1.00 93.31 342 HIS A C 1
ATOM 2637 O O . HIS A 1 342 ? 20.911 9.747 -23.508 1.00 93.31 342 HIS A O 1
ATOM 2643 N N . SER A 1 343 ? 21.807 11.179 -22.010 1.00 90.38 343 SER A N 1
ATOM 2644 C CA . SER A 1 343 ? 23.120 10.530 -21.937 1.00 90.38 343 SER A CA 1
ATOM 2645 C C . SER A 1 343 ? 23.018 9.074 -21.471 1.00 90.38 343 SER A C 1
ATOM 2647 O O . SER A 1 343 ? 23.659 8.191 -22.043 1.00 90.38 343 SER A O 1
ATOM 2649 N N . ARG A 1 344 ? 22.162 8.794 -20.480 1.00 89.56 344 ARG A N 1
ATOM 2650 C CA . ARG A 1 344 ? 21.910 7.436 -19.967 1.00 89.56 344 ARG A CA 1
ATOM 2651 C C . ARG A 1 344 ? 21.177 6.552 -20.980 1.00 89.56 344 ARG A C 1
ATOM 2653 O O . ARG A 1 344 ? 21.535 5.385 -21.134 1.00 89.56 344 ARG A O 1
ATOM 2660 N N . ILE A 1 345 ? 20.197 7.100 -21.704 1.00 91.44 345 ILE A N 1
ATOM 2661 C CA . ILE A 1 345 ? 19.518 6.398 -22.807 1.00 91.44 345 ILE A CA 1
ATOM 2662 C C . ILE A 1 345 ? 20.531 6.025 -23.896 1.00 91.44 345 ILE A C 1
ATOM 2664 O O . ILE A 1 345 ? 20.544 4.890 -24.370 1.00 91.44 345 ILE A O 1
ATOM 2668 N N . ASP A 1 346 ? 21.405 6.959 -24.276 1.00 90.88 346 ASP A N 1
ATOM 2669 C CA . ASP A 1 346 ? 22.445 6.704 -25.272 1.00 90.88 346 ASP A CA 1
ATOM 2670 C C . ASP A 1 346 ? 23.425 5.624 -24.835 1.00 90.88 346 ASP A C 1
ATOM 2672 O O . ASP A 1 346 ? 23.810 4.779 -25.645 1.00 90.88 346 ASP A O 1
ATOM 2676 N N . GLU A 1 347 ? 23.805 5.611 -23.561 1.00 87.31 347 GLU A N 1
ATOM 2677 C CA . GLU A 1 347 ? 24.686 4.577 -23.036 1.00 87.31 347 GLU A CA 1
ATOM 2678 C C . GLU A 1 347 ? 24.027 3.192 -23.072 1.00 87.31 347 GLU A C 1
ATOM 2680 O O . GLU A 1 347 ? 24.638 2.236 -23.551 1.00 87.31 347 GLU A O 1
ATOM 2685 N N . GLN A 1 348 ? 22.746 3.081 -22.701 1.00 85.38 348 GLN A N 1
ATOM 2686 C CA . GLN A 1 348 ? 22.000 1.822 -22.822 1.00 85.38 348 GLN A CA 1
ATOM 2687 C C . GLN A 1 348 ? 21.905 1.316 -24.265 1.00 85.38 348 GLN A C 1
ATOM 2689 O O . GLN A 1 348 ? 21.956 0.110 -24.496 1.00 85.38 348 GLN A O 1
ATOM 2694 N N . LEU A 1 349 ? 21.787 2.213 -25.247 1.00 85.75 349 LEU A N 1
ATOM 2695 C CA . LEU A 1 349 ? 21.766 1.843 -26.666 1.00 85.75 349 LEU A CA 1
ATOM 2696 C C . LEU A 1 349 ? 23.135 1.382 -27.185 1.00 85.75 349 LEU A C 1
ATOM 2698 O O . LEU A 1 349 ? 23.195 0.646 -28.172 1.00 85.75 349 LEU A O 1
ATOM 2702 N N . ARG A 1 350 ? 24.233 1.816 -26.553 1.00 83.94 350 ARG A N 1
ATOM 2703 C CA . ARG A 1 350 ? 25.600 1.378 -26.885 1.00 83.94 350 ARG A CA 1
ATOM 2704 C C . ARG A 1 350 ? 25.962 0.044 -26.247 1.00 83.94 350 ARG A C 1
ATOM 2706 O O . ARG A 1 350 ? 26.836 -0.652 -26.769 1.00 83.94 350 ARG A O 1
ATOM 2713 N N . MET A 1 351 ? 25.325 -0.314 -25.133 1.00 74.06 351 MET A N 1
ATOM 2714 C CA . MET A 1 351 ? 25.583 -1.585 -24.471 1.00 74.06 351 MET A CA 1
ATOM 2715 C C . MET A 1 351 ? 25.150 -2.761 -25.365 1.00 74.06 351 MET A C 1
ATOM 2717 O O . MET A 1 351 ? 24.037 -2.769 -25.891 1.00 74.06 351 MET A O 1
ATOM 2721 N N . PRO A 1 352 ? 26.008 -3.781 -25.559 1.00 58.19 352 PRO A N 1
ATOM 2722 C CA . PRO A 1 352 ? 25.621 -4.967 -26.308 1.00 58.19 352 PRO A CA 1
ATOM 2723 C C . PRO A 1 352 ? 24.497 -5.696 -25.566 1.00 58.19 352 PRO A C 1
ATOM 2725 O O . PRO A 1 352 ? 24.599 -5.904 -24.355 1.00 58.19 352 PRO A O 1
ATOM 2728 N N . VAL A 1 353 ? 23.455 -6.104 -26.302 1.00 55.78 353 VAL A N 1
ATOM 2729 C CA . VAL A 1 353 ? 22.356 -6.935 -25.783 1.00 55.78 353 VAL A CA 1
ATOM 2730 C C . VAL A 1 353 ? 22.971 -8.139 -25.072 1.00 55.78 353 VAL A C 1
ATOM 2732 O O . VAL A 1 353 ? 23.640 -8.959 -25.706 1.00 55.78 353 VAL A O 1
ATOM 2735 N N . ARG A 1 354 ? 22.817 -8.212 -23.746 1.00 49.50 354 ARG A N 1
ATOM 2736 C CA . ARG A 1 354 ? 23.310 -9.346 -22.960 1.00 49.50 354 ARG A CA 1
ATOM 2737 C C . ARG A 1 354 ? 22.405 -10.538 -23.276 1.00 49.50 354 ARG A C 1
ATOM 2739 O O . ARG A 1 354 ? 21.240 -10.531 -22.901 1.00 49.50 354 ARG A O 1
ATOM 2746 N N . SER A 1 355 ? 22.936 -11.488 -24.049 1.00 33.75 355 SER A N 1
ATOM 2747 C CA . SER A 1 355 ? 22.265 -12.723 -24.483 1.00 33.75 355 SER A CA 1
ATOM 2748 C C . SER A 1 355 ? 22.014 -13.701 -23.349 1.00 33.75 355 SER A C 1
ATOM 2750 O O . SER A 1 355 ? 22.977 -13.872 -22.559 1.00 33.75 355 SER A O 1
#

Radius of gyration: 29.47 Å; chains: 1; bounding box: 94×73×68 Å

Sequence (355 aa):
DLAGRMPRQLLHGAVDWSDRIIEGQQHRFHYTEQLIALPDGGADFDTAPMGREEVVFYFDLCRALIDAGWMWCIAQGERPAQWGQESTHSELVAFLRDVEATWMSSPFEGGASPSFSIECCRRRVPQGAGVTIEGMSQAAPAEHGLDCDCPLCIMMAEGMLGVAFMGVDGHHLELDEEFAFSMCATREQWQEMQAEFVDEYESENEVCCDVEDTATQSQPERSLAEDSGTEEHDRKDANTDAGTDKDADEFASAWSGAAADKPLPGDADGHLQLAFLLTEIVSDLQSQAAPAADIKALNAAFVDYRHRRPEDALSVAERFKAALQFLAERYPSLVSKVADMHSRIDEQLRMPVRS

Foldseek 3Di:
DCPPDALLCLAQVCQVVLVVLQVVQVVVCVVPVAAEFAACPDPCLVSHRFYLLLLVVVVVLVVQLVVQLVVVVVVCPPPPPPDDPVVVVVVSVVSSVVSSVCQQCDADVQWHGVVVVRSCSSRSYFQWAVRDHHNDPDHIHNDLPPPQLALVSVCVNVCVVPTDTDDDNCPVVLVVVDPSSDNDSDPVVSVVVVVVVVVVVVVVVVVVPPPDDDDDDDDDDDDDDDDDDDDDDDDDDPPPPPPPPPCPPPLDQPCPPPPQPDDDVPCLLCLVSLSVLRRVVSVVCVVVVHDPVLSNLLSVLSVCQVPDDLVCNVVSLVSNLVSQVVVCVVPVVCVRSSVVSNVVSVVSNVDPDDD